Protein AF-A0A8H8SY00-F1 (afdb_monomer_lite)

pLDDT: mean 83.8, std 11.93, range [33.91, 96.19]

Radius of gyration: 18.06 Å; chains: 1; bounding box: 45×40×46 Å

Organism: NCBI:txid456999

Sequence (241 aa):
MPIPCEVVGSIPRPLKLQRAFAAYEARQITFEQLEPEINHACEDTIRRMEDAGQLVITDGEQRISSFATYPIFDTLHGTGLAENLVLDGHGQMFAIFADGHERRLPRLVSGPFRFKTFAADYMAQGLHFAQNLVKQCETDIRKCFQAGAVRVSIDFTEGRLALRNDSRNPWTGERLLDFFLELNNRVINRFTAVERAHIGVHTCPGGDWDSTHSLDVPYELLLKEMFRLGSYLIIGIPELL

Secondary structure (DSSP, 8-state):
-PPP----S-----HHHHHHHHHHHTTSS-HHHHHHHHHHHHHHHHHHHHHTT-SS---TTTT-S-TTTTTT-SSTT-TT--TTEE-SS-SPEEEE-TTS-EEEPPEE-SSSP--S--HHHHHTSSS----SHHHHHHHHHHHHHHTT-S-EEEE-THHHHTTS--TTSGGGGTTTHHHHHHHHHHHHTTS-HHHHTTEEEEE-S-EETTEESSTTS-HHHHHHHHTTSSSEEEE--STT-

Foldseek 3Di:
DDDADADPEADPADPQLVVLLVCVVVVVDDVVSNVVSLVVQLVVQQVVCVVVVHPAGYSNCSQAQDPVPQQAAGHQVGHRGDPQWAPPVPAAWQFQWPVGDTGGDTDGNDDDDGGPDAPLCVLCCVDDDFDDVLRRLLVSLVSCVVSPHQADEDEDQVLLQLCVCDPVRNNSVVSCNVVVLVSQQSNLVVDDLVSQARYEYEYEQPDDPNTGGRPVRDCVVRPVVCVSHSHHYHYDDPPPD

InterPro domains:
  IPR038071 UROD/MetE-like superfamily [G3DSA:3.20.20.210] (1-234)
  IPR038071 UROD/MetE-like superfamily [SSF51726] (2-207)

Structure (mmCIF, N/CA/C/O backbone):
data_AF-A0A8H8SY00-F1
#
_entry.id   AF-A0A8H8SY00-F1
#
loop_
_atom_site.group_PDB
_atom_site.id
_atom_site.type_symbol
_atom_site.label_atom_id
_atom_site.label_alt_id
_atom_site.label_comp_id
_atom_site.label_asym_id
_atom_site.label_entity_id
_atom_site.label_seq_id
_atom_site.pdbx_PDB_ins_code
_atom_site.Cartn_x
_atom_site.Cartn_y
_atom_site.Cartn_z
_atom_site.occupancy
_atom_site.B_iso_or_equiv
_atom_site.auth_seq_id
_atom_site.auth_comp_id
_atom_site.auth_asym_id
_atom_site.auth_atom_id
_atom_site.pdbx_PDB_model_num
ATOM 1 N N . MET A 1 1 ? -19.197 -15.584 20.881 1.00 53.78 1 MET A N 1
ATOM 2 C CA . MET A 1 1 ? -18.994 -14.513 19.881 1.00 53.78 1 MET A CA 1
ATOM 3 C C . MET A 1 1 ? -18.582 -15.173 18.576 1.00 53.78 1 MET A C 1
ATOM 5 O O . MET A 1 1 ? -17.910 -16.197 18.668 1.00 53.78 1 MET A O 1
ATOM 9 N N . PRO A 1 2 ? -18.979 -14.649 17.406 1.00 69.50 2 PRO A N 1
ATOM 10 C CA . PRO A 1 2 ? -18.295 -14.982 16.158 1.00 69.50 2 PRO A CA 1
ATOM 11 C C . PRO A 1 2 ? -16.829 -14.528 16.234 1.00 69.50 2 PRO A C 1
ATOM 13 O O . PRO A 1 2 ? -16.486 -13.665 17.048 1.00 69.50 2 PRO A O 1
ATOM 16 N N . ILE A 1 3 ? -15.970 -15.106 15.396 1.00 71.75 3 ILE A N 1
ATOM 17 C CA . ILE A 1 3 ? -14.621 -14.574 15.174 1.00 71.75 3 ILE A CA 1
ATOM 18 C C . ILE A 1 3 ? -14.777 -13.277 14.359 1.00 71.75 3 ILE A C 1
ATOM 20 O O . ILE A 1 3 ? -15.541 -13.289 13.392 1.00 71.75 3 ILE A O 1
ATOM 24 N N . PRO A 1 4 ? -14.123 -12.161 14.732 1.00 71.19 4 PRO A N 1
ATOM 25 C CA . PRO A 1 4 ? -14.118 -10.956 13.911 1.00 71.19 4 PRO A CA 1
ATOM 26 C C . PRO A 1 4 ? -13.516 -11.227 12.529 1.00 71.19 4 PRO A C 1
ATOM 28 O O . PRO A 1 4 ? -12.416 -11.770 12.436 1.00 71.19 4 PRO A O 1
ATOM 31 N N . CYS A 1 5 ? -14.224 -10.815 11.481 1.00 72.50 5 CYS A N 1
ATOM 32 C CA . CYS A 1 5 ? -13.736 -10.831 10.105 1.00 72.50 5 CYS A CA 1
ATOM 33 C C . CYS A 1 5 ? -13.623 -9.394 9.586 1.00 72.50 5 CYS A C 1
ATOM 35 O O . CYS A 1 5 ? -14.432 -8.534 9.941 1.00 72.50 5 CYS A O 1
ATOM 37 N N . GLU A 1 6 ? -12.633 -9.163 8.731 1.00 78.44 6 GLU A N 1
ATOM 38 C CA . GLU A 1 6 ? -12.413 -7.919 7.997 1.00 78.44 6 GLU A CA 1
ATOM 39 C C . GLU A 1 6 ? -11.909 -8.242 6.586 1.00 78.44 6 GLU A C 1
ATOM 41 O O . GLU A 1 6 ? -11.341 -9.312 6.350 1.00 78.44 6 GLU A O 1
ATOM 46 N N . VAL A 1 7 ? -12.126 -7.322 5.647 1.00 84.56 7 VAL A N 1
ATOM 47 C CA . VAL A 1 7 ? -11.510 -7.384 4.316 1.00 84.56 7 VAL A CA 1
ATOM 48 C C . VAL A 1 7 ? -10.053 -6.916 4.381 1.00 84.56 7 VAL A C 1
ATOM 50 O O . VAL A 1 7 ? -9.692 -6.121 5.244 1.00 84.56 7 VAL A O 1
ATOM 53 N N . VAL A 1 8 ? -9.216 -7.381 3.450 1.00 86.31 8 VAL A N 1
ATOM 54 C CA . VAL A 1 8 ? -7.802 -6.964 3.367 1.00 86.31 8 VAL A CA 1
ATOM 55 C C . VAL A 1 8 ? -7.664 -5.486 2.975 1.00 86.31 8 VAL A C 1
ATOM 57 O O . VAL A 1 8 ? -6.857 -4.769 3.560 1.00 86.31 8 VAL A O 1
ATOM 60 N N . GLY A 1 9 ? -8.455 -5.040 1.996 1.00 86.44 9 GLY A N 1
ATOM 61 C CA . GLY A 1 9 ? -8.340 -3.717 1.382 1.00 86.44 9 GLY A CA 1
ATOM 62 C C . GLY A 1 9 ? -9.249 -3.610 0.160 1.00 86.44 9 GLY A C 1
ATOM 63 O O . GLY A 1 9 ? -10.428 -3.270 0.286 1.00 86.44 9 GLY A O 1
ATOM 64 N N . SER A 1 10 ? -8.688 -3.933 -1.001 1.00 87.69 10 SER A N 1
ATOM 65 C CA . SER A 1 10 ? -9.293 -3.878 -2.335 1.00 87.69 10 SER A CA 1
ATOM 66 C C . SER A 1 10 ? -10.514 -4.776 -2.533 1.00 87.69 10 SER A C 1
ATOM 68 O O . SER A 1 10 ? -10.644 -5.860 -1.964 1.00 87.69 10 SER A O 1
ATOM 70 N N . ILE A 1 11 ? -11.400 -4.319 -3.422 1.00 88.94 11 ILE A N 1
ATOM 71 C CA . ILE A 1 11 ? -12.594 -5.021 -3.911 1.00 88.94 11 ILE A CA 1
ATOM 72 C C . ILE A 1 11 ? -12.638 -4.900 -5.450 1.00 88.94 11 ILE A C 1
ATOM 74 O O . ILE A 1 11 ? -12.200 -3.876 -5.985 1.00 88.94 11 ILE A O 1
ATOM 78 N N . PRO A 1 12 ? -13.157 -5.896 -6.204 1.00 89.69 12 PRO A N 1
ATOM 79 C CA . PRO A 1 12 ? -13.242 -5.825 -7.663 1.00 89.69 12 PRO A CA 1
ATOM 80 C C . PRO A 1 12 ? -13.926 -4.549 -8.178 1.00 89.69 12 PRO A C 1
ATOM 82 O O . PRO A 1 12 ? -15.126 -4.334 -7.999 1.00 89.69 12 PRO A O 1
ATOM 85 N N . ARG A 1 13 ? -13.139 -3.700 -8.848 1.00 92.25 13 ARG A N 1
ATOM 86 C CA . ARG A 1 13 ? -13.556 -2.378 -9.332 1.00 92.25 13 ARG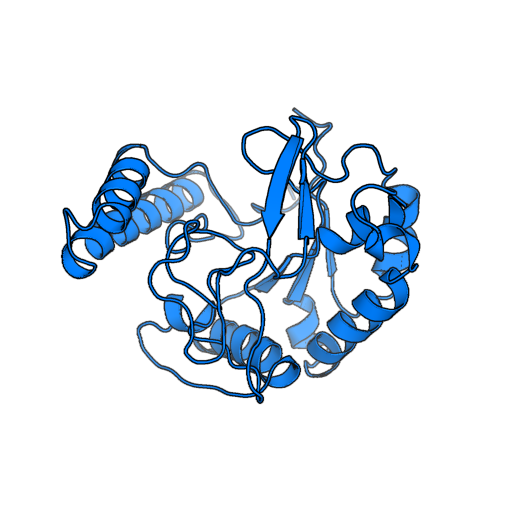 A CA 1
ATOM 87 C C . ARG A 1 13 ? -14.729 -2.474 -10.321 1.00 92.25 13 ARG A C 1
ATOM 89 O O . ARG A 1 13 ? -14.589 -3.183 -11.322 1.00 92.25 13 ARG A O 1
ATOM 96 N N . PRO A 1 14 ? -15.849 -1.746 -10.129 1.00 93.62 14 PRO A N 1
ATOM 97 C CA . PRO A 1 14 ? -16.998 -1.806 -11.032 1.00 93.62 14 PRO A CA 1
ATOM 98 C C . PRO A 1 14 ? -16.639 -1.466 -12.484 1.00 93.62 14 PRO A C 1
ATOM 100 O O . PRO A 1 14 ? -15.904 -0.513 -12.745 1.00 93.62 14 PRO A O 1
ATOM 103 N N . LEU A 1 15 ? -17.224 -2.184 -13.451 1.00 93.69 15 LEU A N 1
ATOM 104 C CA . LEU A 1 15 ? -16.952 -2.015 -14.891 1.00 93.69 15 LEU A CA 1
ATOM 105 C C . LEU A 1 15 ? -17.135 -0.566 -15.393 1.00 93.69 15 LEU A C 1
ATOM 107 O O . LEU A 1 15 ? -16.454 -0.142 -16.325 1.00 93.69 15 LEU A O 1
ATOM 111 N N . LYS A 1 16 ? -18.035 0.206 -14.770 1.00 95.50 16 LYS A N 1
ATOM 112 C CA . LYS A 1 16 ? -18.229 1.637 -15.057 1.00 95.50 16 LYS A CA 1
ATOM 113 C C . LYS A 1 16 ? -16.969 2.451 -14.723 1.00 95.50 16 LYS A C 1
ATOM 115 O O . LYS A 1 16 ? -16.486 3.193 -15.574 1.00 95.50 16 LYS A O 1
ATOM 120 N N . LEU A 1 17 ? -16.387 2.226 -13.544 1.00 94.69 17 LEU A N 1
ATOM 121 C CA . LEU A 1 17 ? -15.161 2.887 -13.100 1.00 94.69 17 LEU A CA 1
ATOM 122 C C . LEU A 1 17 ? -13.919 2.377 -13.851 1.00 94.69 17 LEU A C 1
ATOM 124 O O . LEU A 1 17 ? -13.065 3.180 -14.211 1.00 94.69 17 LEU A O 1
ATOM 128 N N . GLN A 1 18 ? -13.839 1.081 -14.188 1.00 92.38 18 GLN A N 1
ATOM 129 C CA . GLN A 1 18 ? -12.772 0.567 -15.069 1.00 92.38 18 GLN A CA 1
ATOM 130 C C . GLN A 1 18 ? -12.733 1.327 -16.410 1.00 92.38 18 GLN A C 1
ATOM 132 O O . GLN A 1 18 ? -11.672 1.752 -16.864 1.00 92.38 18 GLN A O 1
ATOM 137 N N . ARG A 1 19 ? -13.905 1.552 -17.023 1.00 95.00 19 ARG A N 1
ATOM 138 C CA . ARG A 1 19 ? -14.038 2.326 -18.268 1.00 95.00 19 ARG A CA 1
ATOM 139 C C . ARG A 1 19 ? -13.684 3.802 -18.086 1.00 95.00 19 ARG A C 1
ATOM 141 O O . ARG A 1 19 ? -13.072 4.372 -18.983 1.00 95.00 19 ARG A O 1
ATOM 148 N N . ALA A 1 20 ? -14.034 4.408 -16.951 1.00 93.75 20 ALA A N 1
ATOM 149 C CA . ALA A 1 20 ? -13.676 5.793 -16.652 1.00 93.75 20 ALA A CA 1
ATOM 150 C C . ALA A 1 20 ? -12.151 5.972 -16.508 1.00 93.75 20 ALA A C 1
ATOM 152 O O . ALA A 1 20 ? -11.590 6.870 -17.131 1.00 93.75 20 ALA A O 1
ATOM 153 N N . PHE A 1 21 ? -11.460 5.078 -15.786 1.00 90.38 21 PHE A N 1
ATOM 154 C CA . PHE A 1 21 ? -9.991 5.089 -15.712 1.00 90.38 21 PHE A CA 1
ATOM 155 C C . PHE A 1 21 ? -9.347 4.945 -17.099 1.00 90.38 21 PHE A C 1
ATOM 157 O O . PHE A 1 21 ? -8.492 5.753 -17.452 1.00 90.38 21 PHE A O 1
ATOM 164 N N . ALA A 1 22 ? -9.805 3.994 -17.923 1.00 90.38 22 ALA A N 1
ATOM 165 C CA . ALA A 1 22 ? -9.290 3.817 -19.284 1.00 90.38 22 ALA A CA 1
ATOM 166 C C . ALA A 1 22 ? -9.525 5.053 -20.181 1.00 90.38 22 ALA A C 1
ATOM 168 O O . ALA A 1 22 ? -8.661 5.419 -20.978 1.00 90.38 22 ALA A O 1
ATOM 169 N N . ALA A 1 23 ? -10.667 5.735 -20.036 1.00 91.81 23 ALA A N 1
ATOM 170 C CA . ALA A 1 23 ? -10.953 6.982 -20.748 1.00 91.81 23 ALA A CA 1
ATOM 171 C C . ALA A 1 23 ? -10.060 8.148 -20.277 1.00 91.81 23 ALA A C 1
ATOM 173 O O . ALA A 1 23 ? -9.648 8.969 -21.098 1.00 91.81 23 ALA A O 1
ATOM 174 N N . TYR A 1 24 ? -9.728 8.213 -18.984 1.00 89.25 24 TYR A N 1
ATOM 175 C CA . TYR A 1 24 ? -8.813 9.213 -18.422 1.00 89.25 24 TYR A CA 1
ATOM 176 C C . TYR A 1 24 ? -7.363 8.978 -18.874 1.00 89.25 24 TYR A C 1
ATOM 178 O O . TYR A 1 24 ? -6.709 9.908 -19.347 1.00 89.25 24 TYR A O 1
ATOM 186 N N . GLU A 1 25 ? -6.880 7.730 -18.849 1.00 85.81 25 GLU A N 1
ATOM 187 C CA . GLU A 1 25 ? -5.570 7.350 -19.407 1.00 85.81 25 GLU A CA 1
ATOM 188 C C . GLU A 1 25 ? -5.476 7.673 -20.910 1.00 85.81 25 GLU A C 1
ATOM 190 O O . GLU A 1 25 ? -4.474 8.220 -21.375 1.00 85.81 25 GLU A O 1
ATOM 195 N N . ALA A 1 26 ? -6.555 7.433 -21.663 1.00 90.38 26 ALA A N 1
ATOM 196 C CA . ALA A 1 26 ? -6.680 7.815 -23.071 1.00 90.38 26 ALA A CA 1
ATOM 197 C C . ALA A 1 26 ? -6.892 9.329 -23.307 1.00 90.38 26 ALA A C 1
ATOM 199 O O . ALA A 1 26 ? -7.022 9.747 -24.460 1.00 90.38 26 ALA A O 1
ATOM 200 N N . ARG A 1 27 ? -6.933 10.154 -22.247 1.00 91.25 27 ARG A N 1
ATOM 201 C CA . ARG A 1 27 ? -7.182 11.612 -22.268 1.00 91.25 27 ARG A CA 1
ATOM 202 C C . ARG A 1 27 ? -8.498 12.018 -22.948 1.00 91.25 27 ARG A C 1
ATOM 204 O O . ARG A 1 27 ? -8.609 13.110 -23.500 1.00 91.25 27 ARG A O 1
ATOM 211 N N . GLN A 1 28 ? -9.489 11.129 -22.918 1.00 95.56 28 GLN A N 1
ATOM 212 C CA . GLN A 1 28 ? -10.839 11.349 -23.449 1.00 95.56 28 GLN A CA 1
ATOM 213 C C . GLN A 1 28 ? -11.749 12.061 -22.440 1.00 95.56 28 GLN A C 1
ATOM 215 O O . GLN A 1 28 ? -12.720 12.698 -22.841 1.00 95.56 28 GLN A O 1
ATOM 220 N N . ILE A 1 29 ? -11.423 11.958 -21.147 1.00 95.62 29 ILE A N 1
ATOM 221 C CA . ILE A 1 29 ? -12.058 12.694 -20.049 1.00 95.62 29 ILE A CA 1
ATOM 222 C C . ILE A 1 29 ? -10.992 13.354 -19.164 1.00 95.62 29 ILE A C 1
ATOM 224 O O . ILE A 1 29 ? -9.835 12.928 -19.160 1.00 95.62 29 ILE A O 1
ATOM 228 N N . THR A 1 30 ? -11.376 14.384 -18.412 1.00 92.62 30 THR A N 1
ATOM 229 C CA . THR A 1 30 ? -10.522 15.038 -17.406 1.00 92.62 30 THR A CA 1
ATOM 230 C C . THR A 1 30 ? -10.641 14.360 -16.032 1.00 92.62 30 THR A C 1
ATOM 232 O O . THR A 1 30 ? -11.467 13.463 -15.844 1.00 92.62 30 THR A O 1
ATOM 235 N N . PHE A 1 31 ? -9.827 14.763 -15.048 1.00 87.69 31 PHE A N 1
ATOM 236 C CA . PHE A 1 31 ? -9.894 14.173 -13.703 1.00 87.69 31 PHE A CA 1
ATOM 237 C C . PHE A 1 31 ? -11.222 14.504 -13.002 1.00 87.69 31 PHE A C 1
ATOM 239 O O . PHE A 1 31 ? -11.831 13.639 -12.384 1.00 87.69 31 PHE A O 1
ATOM 246 N N . GLU A 1 32 ? -11.736 15.716 -13.205 1.00 93.06 32 GLU A N 1
ATOM 247 C CA . GLU A 1 32 ? -13.024 16.207 -12.693 1.00 93.06 32 GLU A CA 1
ATOM 248 C C . GLU A 1 32 ? -14.227 15.422 -13.257 1.00 93.06 32 GLU A C 1
ATOM 250 O O . GLU A 1 32 ? -15.331 15.485 -12.719 1.00 93.06 32 GLU A O 1
ATOM 255 N N . GLN A 1 33 ? -14.024 14.669 -14.344 1.00 93.69 33 GLN A N 1
ATOM 256 C CA . GLN A 1 33 ? -15.009 13.755 -14.931 1.00 93.69 33 GLN A CA 1
ATOM 257 C C . GLN A 1 33 ? -14.827 12.298 -14.465 1.00 93.69 33 GLN A C 1
ATOM 259 O O . GLN A 1 33 ? -15.768 11.511 -14.554 1.00 93.69 33 GLN A O 1
ATOM 264 N N . LEU A 1 34 ? -13.642 11.934 -13.960 1.00 92.44 34 LEU A N 1
ATOM 265 C CA . LEU A 1 34 ? -13.335 10.627 -13.367 1.00 92.44 34 LEU A CA 1
ATOM 266 C C . LEU A 1 34 ? -13.708 10.572 -11.875 1.00 92.44 34 LEU A C 1
ATOM 268 O O . LEU A 1 34 ? -14.238 9.569 -11.402 1.00 92.44 34 LEU A O 1
ATOM 272 N N . GLU A 1 35 ? -13.454 11.648 -11.131 1.00 92.38 35 GLU A N 1
ATOM 273 C CA . GLU A 1 35 ? -13.667 11.738 -9.683 1.00 92.38 35 GLU A CA 1
ATOM 274 C C . GLU A 1 35 ? -15.105 11.388 -9.226 1.00 92.38 35 GLU A C 1
ATOM 276 O O . GLU A 1 35 ? -15.239 10.641 -8.252 1.00 92.38 35 GLU A O 1
ATOM 281 N N . PRO A 1 36 ? -16.193 11.793 -9.919 1.00 92.81 36 PRO A N 1
ATOM 282 C CA . PRO A 1 36 ? -17.548 11.364 -9.559 1.00 92.81 36 PRO A CA 1
ATOM 283 C C . PRO A 1 36 ? -17.768 9.847 -9.682 1.00 92.81 36 PRO A C 1
ATOM 285 O O . PRO A 1 36 ? -18.499 9.261 -8.884 1.00 92.81 36 PRO A O 1
ATOM 288 N N . GLU A 1 37 ? -17.118 9.194 -10.650 1.00 95.31 37 GLU A N 1
ATOM 289 C CA . GLU A 1 37 ? -17.189 7.739 -10.844 1.00 95.31 37 GLU A CA 1
ATOM 290 C C . GLU A 1 37 ? -16.380 6.982 -9.783 1.00 95.31 37 GLU A C 1
ATOM 292 O O . GLU A 1 37 ? -16.799 5.914 -9.331 1.00 95.31 37 GLU A O 1
ATOM 297 N N . ILE A 1 38 ? -15.254 7.557 -9.344 1.00 92.31 38 ILE A N 1
ATOM 298 C CA . ILE A 1 38 ? -14.490 7.082 -8.184 1.00 92.31 38 ILE A CA 1
ATOM 299 C C . ILE A 1 38 ? -15.356 7.158 -6.921 1.00 92.31 38 ILE A C 1
ATOM 301 O O . ILE A 1 38 ? -15.531 6.148 -6.237 1.00 92.31 38 ILE A O 1
ATOM 305 N N . ASN A 1 39 ? -15.924 8.332 -6.625 1.00 92.38 39 ASN A N 1
ATOM 306 C CA . ASN A 1 39 ? -16.732 8.561 -5.424 1.00 92.38 39 ASN A CA 1
ATOM 307 C C . ASN A 1 39 ? -17.916 7.588 -5.347 1.00 92.38 39 ASN A C 1
ATOM 309 O O . ASN A 1 39 ? -18.088 6.917 -4.332 1.00 92.38 39 ASN A O 1
ATOM 313 N N . HIS A 1 40 ? -18.652 7.420 -6.448 1.00 92.12 40 HIS A N 1
ATOM 314 C CA . HIS A 1 40 ? -19.791 6.505 -6.513 1.00 92.12 40 HIS A CA 1
ATOM 315 C C . HIS A 1 40 ? -19.412 5.034 -6.250 1.00 92.12 40 HIS A C 1
ATOM 317 O O . HIS A 1 40 ? -20.158 4.311 -5.590 1.00 92.12 40 HIS A O 1
ATOM 323 N N . ALA A 1 41 ? -18.244 4.580 -6.722 1.00 94.25 41 ALA A N 1
ATOM 324 C CA . ALA A 1 41 ? -17.762 3.227 -6.440 1.00 94.25 41 ALA A CA 1
ATOM 325 C C . ALA A 1 41 ? -17.324 3.046 -4.976 1.00 94.25 41 ALA A C 1
ATOM 327 O O . ALA A 1 41 ? -17.541 1.972 -4.412 1.00 94.25 41 ALA A O 1
ATOM 328 N N . CYS A 1 42 ? -16.755 4.082 -4.348 1.00 91.94 42 CYS A N 1
ATOM 329 C CA . CYS A 1 42 ? -16.445 4.074 -2.914 1.00 91.94 42 CYS A CA 1
ATOM 330 C C . CYS A 1 42 ? -17.730 3.954 -2.084 1.00 91.94 42 CYS A C 1
ATOM 332 O O . CYS A 1 42 ? -17.832 3.081 -1.228 1.00 91.94 42 CYS A O 1
ATOM 334 N N . GLU A 1 43 ? -18.726 4.799 -2.371 1.00 90.62 43 GLU A N 1
ATOM 335 C CA . GLU A 1 43 ? -20.024 4.827 -1.683 1.00 90.62 43 GLU A CA 1
ATOM 336 C C . GLU A 1 43 ? -20.762 3.486 -1.788 1.00 90.62 43 GLU A C 1
ATOM 338 O O . GLU A 1 43 ? -21.220 2.950 -0.779 1.00 90.62 43 GLU A O 1
ATOM 343 N N . ASP A 1 44 ? -20.842 2.902 -2.990 1.00 91.88 44 ASP A N 1
ATOM 344 C CA . ASP A 1 44 ? -21.489 1.601 -3.184 1.00 91.88 44 ASP A CA 1
ATOM 345 C C . ASP A 1 44 ? -20.710 0.455 -2.514 1.00 91.88 44 ASP A C 1
ATOM 347 O O . ASP A 1 44 ? -21.319 -0.513 -2.065 1.00 91.88 44 ASP A O 1
ATOM 351 N N . THR A 1 45 ? -19.383 0.569 -2.387 1.00 91.38 45 THR A N 1
ATOM 352 C CA . THR A 1 45 ? -18.558 -0.421 -1.674 1.00 91.38 45 THR A CA 1
ATOM 353 C C . THR A 1 45 ? -18.757 -0.343 -0.162 1.00 91.38 45 THR A C 1
ATOM 355 O O . THR A 1 45 ? -19.064 -1.362 0.458 1.00 91.38 45 THR A O 1
ATOM 358 N N . ILE A 1 46 ? -18.658 0.857 0.419 1.00 88.75 46 ILE A N 1
ATOM 359 C CA . ILE A 1 46 ? -18.873 1.116 1.852 1.00 88.75 46 ILE A CA 1
ATOM 360 C C . ILE A 1 46 ? -20.258 0.613 2.266 1.00 88.75 46 ILE A C 1
ATOM 362 O O . ILE A 1 46 ? -20.366 -0.244 3.143 1.00 88.75 46 ILE A O 1
ATOM 366 N N . ARG A 1 47 ? -21.304 1.035 1.543 1.00 91.19 47 ARG A N 1
ATOM 367 C CA . ARG A 1 47 ? -22.693 0.631 1.797 1.00 91.19 47 ARG A CA 1
ATOM 368 C C . ARG A 1 47 ? -22.887 -0.886 1.756 1.00 91.19 47 ARG A C 1
ATOM 370 O O . ARG A 1 47 ? -23.600 -1.432 2.587 1.00 91.19 47 ARG A O 1
ATOM 377 N N . ARG A 1 48 ? -22.238 -1.595 0.823 1.00 91.00 48 ARG A N 1
ATOM 378 C CA . ARG A 1 48 ? -22.295 -3.070 0.758 1.00 91.00 48 ARG A CA 1
ATOM 379 C C . ARG A 1 48 ? -21.598 -3.744 1.936 1.00 91.00 48 ARG A C 1
ATOM 381 O O . ARG A 1 48 ? -22.037 -4.814 2.342 1.00 91.00 48 ARG A O 1
ATOM 388 N N . MET A 1 49 ? -20.524 -3.161 2.468 1.00 87.81 49 MET A N 1
ATOM 389 C CA . MET A 1 49 ? -19.858 -3.682 3.666 1.00 87.81 49 MET A CA 1
ATOM 390 C C . MET A 1 49 ? -20.694 -3.435 4.929 1.00 87.81 49 MET A C 1
ATOM 392 O O . MET A 1 49 ? -20.766 -4.322 5.778 1.00 87.81 49 MET A O 1
ATOM 396 N N . GLU A 1 50 ? -21.381 -2.292 5.018 1.00 86.81 50 GLU A N 1
ATOM 397 C CA . GLU A 1 50 ? -22.376 -1.999 6.062 1.00 86.81 50 GLU A CA 1
ATOM 398 C C . GLU A 1 50 ? -23.577 -2.961 5.986 1.00 86.81 50 GLU A C 1
ATOM 400 O O . GLU A 1 50 ? -23.884 -3.631 6.972 1.00 86.81 50 GLU A O 1
ATOM 405 N N . ASP A 1 51 ? -24.192 -3.111 4.803 1.00 89.00 51 ASP A N 1
ATOM 406 C CA . ASP A 1 51 ? -25.291 -4.057 4.529 1.00 89.00 51 ASP A CA 1
ATOM 407 C C . ASP A 1 51 ? -24.886 -5.518 4.848 1.00 89.00 51 ASP A C 1
ATOM 409 O O . ASP A 1 51 ? -25.719 -6.329 5.260 1.00 89.00 51 ASP A O 1
ATOM 413 N N . ALA A 1 52 ? -23.601 -5.862 4.686 1.00 88.69 52 ALA A N 1
ATOM 414 C CA . ALA A 1 52 ? -23.025 -7.172 5.009 1.00 88.69 52 ALA A CA 1
ATOM 415 C C . ALA A 1 52 ? -22.520 -7.310 6.463 1.00 88.69 52 ALA A C 1
ATOM 417 O O . ALA A 1 52 ? -21.963 -8.354 6.815 1.00 88.69 52 ALA A O 1
ATOM 418 N N . GLY A 1 53 ? -22.680 -6.285 7.307 1.00 85.81 53 GLY A N 1
ATOM 419 C CA . GLY A 1 53 ? -22.301 -6.316 8.723 1.00 85.81 53 GLY A CA 1
ATOM 420 C C . GLY A 1 53 ? -20.795 -6.433 8.991 1.00 85.81 53 GLY A C 1
ATOM 421 O O . GLY A 1 53 ? -20.406 -7.040 9.991 1.00 85.81 53 GLY A O 1
ATOM 422 N N . GLN A 1 54 ? -19.941 -5.901 8.109 1.00 83.44 54 GLN A N 1
ATOM 423 C CA . GLN A 1 54 ? -18.490 -5.891 8.323 1.00 83.44 54 GLN A CA 1
ATOM 424 C C . GLN A 1 54 ? -18.105 -5.042 9.544 1.00 83.44 54 GLN A C 1
ATOM 426 O O . GLN A 1 54 ? -18.626 -3.949 9.752 1.00 83.44 54 GLN A O 1
ATOM 431 N N . LEU A 1 55 ? -17.160 -5.542 10.347 1.00 82.88 55 LEU A N 1
ATOM 432 C CA . LEU A 1 55 ? -16.692 -4.863 11.566 1.00 82.88 55 LEU A CA 1
ATOM 433 C C . LEU A 1 55 ? -15.648 -3.772 11.283 1.00 82.88 55 LEU A C 1
ATOM 435 O O . LEU A 1 55 ? -15.470 -2.863 12.091 1.00 82.88 55 LEU A O 1
ATOM 439 N N . VAL A 1 56 ? -14.959 -3.880 10.147 1.00 82.94 56 VAL A N 1
ATOM 440 C CA . VAL A 1 56 ? -14.021 -2.893 9.607 1.00 82.94 56 VAL A CA 1
ATOM 441 C C . VAL A 1 56 ? -14.348 -2.747 8.123 1.00 82.94 56 VAL A C 1
ATOM 443 O O . VAL A 1 56 ? -14.508 -3.745 7.423 1.00 82.94 56 VAL A O 1
ATOM 446 N N . ILE A 1 57 ? -14.488 -1.504 7.668 1.00 85.50 57 ILE A N 1
ATOM 447 C CA . ILE A 1 57 ? -14.944 -1.140 6.322 1.00 85.50 57 ILE A CA 1
ATOM 448 C C . ILE A 1 57 ? -13.821 -0.368 5.622 1.00 85.50 57 ILE A C 1
ATOM 450 O O . ILE A 1 57 ? -13.145 0.447 6.253 1.00 85.50 57 ILE A O 1
ATOM 454 N N . THR A 1 58 ? -13.636 -0.606 4.325 1.00 87.00 58 THR A N 1
ATOM 455 C CA . THR A 1 58 ? -12.699 0.127 3.458 1.00 87.00 58 THR A CA 1
ATOM 456 C C . THR A 1 58 ? -13.461 0.804 2.314 1.00 87.00 58 THR A C 1
ATOM 458 O O . THR A 1 58 ? -14.626 0.499 2.061 1.00 87.00 58 THR A O 1
ATOM 461 N N . ASP A 1 59 ? -12.807 1.703 1.572 1.00 85.94 59 ASP A N 1
ATOM 462 C CA . ASP A 1 59 ? -13.343 2.221 0.303 1.00 85.94 59 ASP A CA 1
ATOM 463 C C . ASP A 1 59 ? -13.208 1.207 -0.854 1.00 85.94 59 ASP A C 1
ATOM 465 O O . ASP A 1 59 ? -13.462 1.553 -2.006 1.00 85.94 59 ASP A O 1
ATOM 469 N N . GLY A 1 60 ? -12.757 -0.022 -0.570 1.00 88.94 60 GLY A N 1
ATOM 470 C CA . GLY A 1 60 ? -12.420 -1.047 -1.556 1.00 88.94 60 GLY A CA 1
ATOM 471 C C . GLY A 1 60 ? -11.244 -0.699 -2.462 1.00 88.94 60 GLY A C 1
ATOM 472 O O . GLY A 1 60 ? -11.194 -1.241 -3.567 1.00 88.94 60 GLY A O 1
ATOM 473 N N . GLU A 1 61 ? -10.363 0.223 -2.056 1.00 90.81 61 GLU A N 1
ATOM 474 C CA . GLU A 1 61 ? -9.301 0.827 -2.878 1.00 90.81 61 GLU A CA 1
ATOM 475 C C . GLU A 1 61 ? -9.828 1.514 -4.155 1.00 90.81 61 GLU A C 1
ATOM 477 O O . GLU A 1 61 ? -9.089 1.745 -5.117 1.00 90.81 61 GLU A O 1
ATOM 482 N N . GLN A 1 62 ? -11.118 1.873 -4.202 1.00 90.88 62 GLN A N 1
ATOM 483 C CA . GLN A 1 62 ? -11.737 2.390 -5.425 1.00 90.88 62 GLN A CA 1
ATOM 484 C C . GLN A 1 62 ? -11.157 3.745 -5.865 1.00 90.88 62 GLN A C 1
ATOM 486 O O . GLN A 1 62 ? -11.197 4.043 -7.064 1.00 90.88 62 GLN A O 1
ATOM 491 N N . ARG A 1 63 ? -10.521 4.502 -4.959 1.00 88.00 63 ARG A N 1
ATOM 492 C CA . ARG A 1 63 ? -9.783 5.744 -5.268 1.00 88.00 63 ARG A CA 1
ATOM 493 C C . ARG A 1 63 ? -8.447 5.541 -5.971 1.00 88.00 63 ARG A C 1
ATOM 495 O O . ARG A 1 63 ? -8.032 6.424 -6.718 1.00 88.00 63 ARG A O 1
ATOM 502 N N . ILE A 1 64 ? -7.782 4.405 -5.763 1.00 82.56 64 ILE A N 1
ATOM 503 C CA . ILE A 1 64 ? -6.395 4.204 -6.197 1.00 82.56 64 ILE A CA 1
ATOM 504 C C . ILE A 1 64 ? -6.283 3.245 -7.380 1.00 82.56 64 ILE A C 1
ATOM 506 O O . ILE A 1 64 ? -6.917 2.192 -7.439 1.00 82.56 64 ILE A O 1
ATOM 510 N N . SER A 1 65 ? -5.440 3.600 -8.347 1.00 76.25 65 SER A N 1
ATOM 511 C CA . SER A 1 65 ? -5.146 2.736 -9.494 1.00 76.25 65 SER A CA 1
ATOM 512 C C . SER A 1 65 ? -4.242 1.547 -9.139 1.00 76.25 65 SER A C 1
ATOM 514 O O . SER A 1 65 ? -4.201 0.583 -9.898 1.00 76.25 65 SER A O 1
ATOM 516 N N . SER A 1 66 ? -3.538 1.609 -8.001 1.00 81.56 66 SER A N 1
ATOM 517 C CA . SER A 1 66 ? -2.651 0.563 -7.473 1.00 81.56 66 SER A CA 1
ATOM 518 C C . SER A 1 66 ? -2.244 0.868 -6.025 1.00 81.56 66 SER A C 1
ATOM 520 O O . SER A 1 66 ? -1.771 1.976 -5.753 1.00 81.56 66 SER A O 1
ATOM 522 N N . PHE A 1 67 ? -2.345 -0.115 -5.122 1.00 78.50 67 PHE A N 1
ATOM 523 C CA . PHE A 1 67 ? -1.842 -0.029 -3.740 1.00 78.50 67 PHE A CA 1
ATOM 524 C C . PHE A 1 67 ? -0.342 0.314 -3.674 1.00 78.50 67 PHE A C 1
ATOM 526 O O . PHE A 1 67 ? 0.084 1.116 -2.845 1.00 78.50 67 PHE A O 1
ATOM 533 N N . ALA A 1 68 ? 0.459 -0.225 -4.598 1.00 78.56 68 ALA A N 1
ATOM 534 C CA . ALA A 1 68 ? 1.912 -0.064 -4.601 1.00 78.56 68 ALA A CA 1
ATOM 535 C C . ALA A 1 68 ? 2.389 1.291 -5.161 1.00 78.56 68 ALA A C 1
ATOM 537 O O . ALA A 1 68 ? 3.513 1.711 -4.881 1.00 78.56 68 ALA A O 1
ATOM 538 N N . THR A 1 69 ? 1.581 1.971 -5.988 1.00 80.75 69 THR A N 1
ATOM 539 C CA . THR A 1 69 ? 2.054 3.129 -6.776 1.00 80.75 69 THR A CA 1
ATOM 540 C C . THR A 1 69 ? 1.185 4.386 -6.718 1.00 80.75 69 THR A C 1
ATOM 542 O O . THR A 1 69 ? 1.624 5.423 -7.223 1.00 80.75 69 THR A O 1
ATOM 545 N N . TYR A 1 70 ? 0.044 4.374 -6.015 1.00 79.94 70 TYR A N 1
ATOM 546 C CA . TYR A 1 70 ? -0.691 5.608 -5.694 1.00 79.94 70 TYR A CA 1
ATOM 547 C C . TYR A 1 70 ? 0.174 6.733 -5.079 1.00 79.94 70 TYR A C 1
ATOM 549 O O . TYR A 1 70 ? -0.122 7.896 -5.363 1.00 79.94 70 TYR A O 1
ATOM 557 N N . PRO A 1 71 ? 1.248 6.482 -4.281 1.00 79.12 71 PRO A N 1
ATOM 558 C CA . PRO A 1 71 ? 1.990 7.583 -3.671 1.00 79.12 71 PRO A CA 1
ATOM 559 C C . PRO A 1 71 ? 2.824 8.386 -4.673 1.00 79.12 71 PRO A C 1
ATOM 561 O O . PRO A 1 71 ? 3.411 9.406 -4.308 1.00 79.12 71 PRO A O 1
ATOM 564 N N . ILE A 1 72 ? 2.956 7.905 -5.915 1.00 80.56 72 ILE A N 1
ATOM 565 C CA . ILE A 1 72 ? 3.958 8.370 -6.880 1.00 80.56 72 ILE A CA 1
ATOM 566 C C . ILE A 1 72 ? 3.408 8.670 -8.282 1.00 80.56 72 ILE A C 1
ATOM 568 O O . ILE A 1 72 ? 4.055 9.432 -9.004 1.00 80.56 72 ILE A O 1
ATOM 572 N N . PHE A 1 73 ? 2.241 8.142 -8.665 1.00 80.50 73 PHE A N 1
ATOM 573 C CA . PHE A 1 73 ? 1.516 8.509 -9.891 1.00 80.50 73 PHE A CA 1
ATOM 574 C C . PHE A 1 73 ? 0.014 8.168 -9.798 1.00 80.50 73 PHE A C 1
ATOM 576 O O . PHE A 1 73 ? -0.392 7.388 -8.942 1.00 80.50 73 PHE A O 1
ATOM 583 N N . ASP A 1 74 ? -0.815 8.727 -10.689 1.00 71.94 74 ASP A N 1
ATOM 584 C CA . ASP A 1 74 ? -2.286 8.653 -10.567 1.00 71.94 74 ASP A CA 1
ATOM 585 C C . ASP A 1 74 ? -2.893 7.374 -11.164 1.00 71.94 74 ASP A C 1
ATOM 587 O O . ASP A 1 74 ? -3.945 6.904 -10.731 1.00 71.94 74 ASP A O 1
ATOM 591 N N . THR A 1 75 ? -2.253 6.805 -12.187 1.00 72.62 75 THR A N 1
ATOM 592 C CA . THR A 1 75 ? -2.800 5.718 -13.027 1.00 72.62 75 THR A CA 1
ATOM 593 C C . THR A 1 75 ? -1.764 4.625 -13.244 1.00 72.62 75 THR A C 1
ATOM 595 O O . THR A 1 75 ? -0.587 4.951 -13.373 1.00 72.62 75 THR A O 1
ATOM 598 N N . LEU A 1 76 ? -2.171 3.351 -13.328 1.00 63.25 76 LEU A N 1
ATOM 599 C CA . LEU A 1 76 ? -1.252 2.203 -13.424 1.00 63.25 76 LEU A CA 1
ATOM 600 C C . LEU A 1 76 ? -0.242 2.350 -14.579 1.00 63.25 76 LEU A C 1
ATOM 602 O O . LEU A 1 76 ? 0.916 1.959 -14.443 1.00 63.25 76 LEU A O 1
ATOM 606 N N . HIS A 1 77 ? -0.661 2.983 -15.679 1.00 68.31 77 HIS A N 1
ATOM 607 C CA . HIS A 1 77 ? 0.163 3.240 -16.862 1.00 68.31 77 HIS A CA 1
ATOM 608 C C . HIS A 1 77 ? 0.994 4.544 -16.807 1.00 68.31 77 HIS A C 1
ATOM 610 O O . HIS A 1 77 ? 1.617 4.921 -17.799 1.00 68.31 77 HIS A O 1
ATOM 616 N N . GLY A 1 78 ? 1.056 5.227 -15.657 1.00 63.97 78 GLY A N 1
ATOM 617 C CA . GLY A 1 78 ? 2.055 6.264 -15.366 1.00 63.97 78 GLY A CA 1
ATOM 618 C C . GLY A 1 78 ? 1.648 7.724 -15.580 1.00 63.97 78 GLY A C 1
ATOM 619 O O . GLY A 1 78 ? 2.501 8.608 -15.473 1.00 63.97 78 GLY A O 1
ATOM 620 N N . THR A 1 79 ? 0.376 8.024 -15.863 1.00 75.94 79 THR A N 1
ATOM 621 C CA . THR A 1 79 ? -0.089 9.423 -15.936 1.00 75.94 79 THR A CA 1
ATOM 622 C C . THR A 1 79 ? 0.031 10.088 -14.563 1.00 75.94 79 THR A C 1
ATOM 624 O O . THR A 1 79 ? -0.314 9.488 -13.543 1.00 75.94 79 THR A O 1
ATOM 627 N N . GLY A 1 80 ? 0.513 11.335 -14.542 1.00 72.94 80 GLY A N 1
ATOM 628 C CA . GLY A 1 80 ? 0.606 12.142 -13.323 1.00 72.94 80 GLY A CA 1
ATOM 629 C C . GLY A 1 80 ? 1.780 11.798 -12.403 1.00 72.94 80 GLY A C 1
ATOM 630 O O . GLY A 1 80 ? 1.649 11.930 -11.189 1.00 72.94 80 GLY A O 1
ATOM 631 N N . LEU A 1 81 ? 2.904 11.349 -12.962 1.00 81.25 81 LEU A N 1
ATOM 632 C CA . LEU A 1 81 ? 4.124 10.985 -12.236 1.00 81.2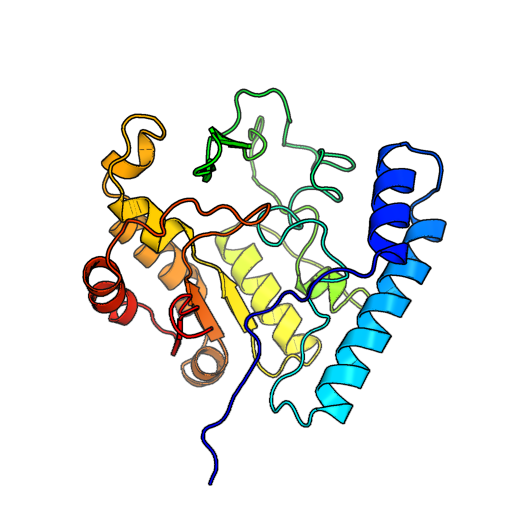5 81 LEU A CA 1
ATOM 633 C C . LEU A 1 81 ? 4.723 12.136 -11.396 1.00 81.25 81 LEU A C 1
ATOM 635 O O . LEU A 1 81 ? 4.715 13.293 -11.813 1.00 81.25 81 LEU A O 1
ATOM 639 N N . ALA A 1 82 ? 5.258 11.810 -10.214 1.00 81.50 82 ALA A N 1
ATOM 640 C CA . ALA A 1 82 ? 5.932 12.760 -9.324 1.00 81.50 82 ALA A CA 1
ATOM 641 C C . ALA A 1 82 ? 7.215 13.359 -9.944 1.00 81.50 82 ALA A C 1
ATOM 643 O O . ALA A 1 82 ? 7.982 12.652 -10.592 1.00 81.50 82 ALA A O 1
ATOM 644 N N . GLU A 1 83 ? 7.495 14.639 -9.663 1.00 80.12 83 GLU A N 1
ATOM 645 C CA . GLU A 1 83 ? 8.509 15.475 -10.347 1.00 80.12 83 GLU A CA 1
ATOM 646 C C . GLU A 1 83 ? 9.923 14.868 -10.475 1.00 80.12 83 GLU A C 1
ATOM 648 O O . GLU A 1 83 ? 10.612 15.114 -11.462 1.00 80.12 83 GLU A O 1
ATOM 653 N N . ASN A 1 84 ? 10.364 14.085 -9.484 1.00 84.88 84 ASN A N 1
ATOM 654 C CA . ASN A 1 84 ? 11.714 13.502 -9.420 1.00 84.88 84 ASN A CA 1
ATOM 655 C C . ASN A 1 84 ? 11.786 12.043 -9.928 1.00 84.88 84 ASN A C 1
ATOM 657 O O . ASN A 1 84 ? 12.813 11.379 -9.753 1.00 84.88 84 ASN A O 1
ATOM 661 N N . LEU A 1 85 ? 10.707 11.515 -10.513 1.00 86.38 85 LEU A N 1
ATOM 662 C CA . LEU A 1 85 ? 10.606 10.138 -11.003 1.00 86.38 85 LEU A CA 1
ATOM 663 C C . LEU A 1 85 ? 10.479 10.092 -12.531 1.00 86.38 85 LEU A C 1
ATOM 665 O O . LEU A 1 85 ? 9.894 10.981 -13.143 1.00 86.38 85 LEU A O 1
ATOM 669 N N . VAL A 1 86 ? 10.972 9.015 -13.148 1.00 86.06 86 VAL A N 1
ATOM 670 C CA . VAL A 1 86 ? 10.760 8.722 -14.577 1.00 86.06 86 VAL A CA 1
ATOM 671 C C . VAL A 1 86 ? 10.268 7.292 -14.798 1.00 86.06 86 VAL A C 1
ATOM 673 O O . VAL A 1 86 ? 10.662 6.364 -14.091 1.00 86.06 86 VAL A O 1
ATOM 676 N N . LEU A 1 87 ? 9.425 7.112 -15.814 1.00 82.75 87 LEU A N 1
ATOM 677 C CA . LEU A 1 87 ? 9.014 5.810 -16.340 1.00 82.75 87 LEU A CA 1
ATOM 678 C C . LEU A 1 87 ? 9.728 5.567 -17.674 1.00 82.75 87 LEU A C 1
ATOM 680 O O . LEU A 1 87 ? 9.176 5.763 -18.750 1.00 82.75 87 LEU A O 1
ATOM 684 N N . ASP A 1 88 ? 11.000 5.185 -17.573 1.00 84.50 88 ASP A N 1
ATOM 685 C CA . ASP A 1 88 ? 11.927 4.971 -18.692 1.00 84.50 88 ASP A CA 1
ATOM 686 C C . ASP A 1 88 ? 12.261 3.484 -18.935 1.00 84.50 88 ASP A C 1
ATOM 688 O O . ASP A 1 88 ? 13.164 3.164 -19.701 1.00 84.50 88 ASP A O 1
ATOM 692 N N . GLY A 1 89 ? 11.575 2.566 -18.246 1.00 81.44 89 GLY A N 1
ATOM 693 C CA . GLY A 1 89 ? 11.844 1.120 -18.277 1.00 81.44 89 GLY A CA 1
ATOM 694 C C . GLY A 1 89 ? 13.073 0.666 -17.470 1.00 81.44 89 GLY A C 1
ATOM 695 O O . GLY A 1 89 ? 13.179 -0.520 -17.145 1.00 81.44 89 GLY A O 1
ATOM 696 N N . HIS A 1 90 ? 13.956 1.591 -17.076 1.00 83.06 90 HIS A N 1
ATOM 697 C CA . HIS A 1 90 ? 15.166 1.330 -16.285 1.00 83.06 90 HIS A CA 1
ATOM 698 C C . HIS A 1 90 ? 14.923 1.348 -14.765 1.00 83.06 90 HIS A C 1
ATOM 700 O O . HIS A 1 90 ? 15.860 1.183 -13.984 1.00 83.06 90 HIS A O 1
ATOM 706 N N . GLY A 1 91 ? 13.680 1.572 -14.337 1.00 80.81 91 GLY A N 1
ATOM 707 C CA . GLY A 1 91 ? 13.258 1.460 -12.944 1.00 80.81 91 GLY A CA 1
ATOM 708 C C . GLY A 1 91 ? 13.251 0.021 -12.412 1.00 80.81 91 GLY A C 1
ATOM 709 O O . GLY A 1 91 ? 13.355 -0.949 -13.166 1.00 80.81 91 GLY A O 1
ATOM 710 N N . GLN A 1 92 ? 13.157 -0.114 -11.087 1.00 81.00 92 GLN A N 1
ATOM 711 C CA . GLN A 1 92 ? 13.318 -1.395 -10.398 1.00 81.00 92 GLN A CA 1
ATOM 712 C C . GLN A 1 92 ? 12.198 -2.379 -10.761 1.00 81.00 92 GLN A C 1
ATOM 714 O O . GLN A 1 92 ? 11.016 -2.067 -10.615 1.00 81.00 92 GLN A O 1
ATOM 719 N N . MET A 1 93 ? 12.576 -3.596 -11.158 1.00 81.56 93 MET A N 1
ATOM 720 C CA . MET A 1 93 ? 11.652 -4.727 -11.220 1.00 81.56 93 MET A CA 1
ATOM 721 C C . MET A 1 93 ? 11.183 -5.071 -9.807 1.00 81.56 93 MET A C 1
ATOM 723 O O . MET A 1 93 ? 12.017 -5.452 -8.983 1.00 81.56 93 MET A O 1
ATOM 727 N N . PHE A 1 94 ? 9.888 -4.946 -9.514 1.00 80.06 94 PHE A N 1
ATOM 728 C CA . PHE A 1 94 ? 9.364 -5.383 -8.216 1.00 80.06 94 PHE A CA 1
ATOM 729 C C . PHE A 1 94 ? 8.642 -6.723 -8.329 1.00 80.06 94 PHE A C 1
ATOM 731 O O . PHE A 1 94 ? 8.929 -7.610 -7.529 1.00 80.06 94 PHE A O 1
ATOM 738 N N . ALA A 1 95 ? 7.836 -6.936 -9.373 1.00 80.19 95 ALA A N 1
ATOM 739 C CA . ALA A 1 95 ? 7.094 -8.180 -9.555 1.00 80.19 95 ALA A CA 1
ATOM 740 C C . ALA A 1 95 ? 7.154 -8.724 -10.993 1.00 80.19 95 ALA A C 1
ATOM 742 O O . ALA A 1 95 ? 6.924 -7.999 -11.962 1.00 80.19 95 ALA A O 1
ATOM 743 N N . ILE A 1 96 ? 7.417 -10.031 -11.098 1.00 84.38 96 ILE A N 1
ATOM 744 C CA . ILE A 1 96 ? 7.264 -10.840 -12.313 1.00 84.38 96 ILE A CA 1
ATOM 745 C C . ILE A 1 96 ? 6.234 -11.925 -11.992 1.00 84.38 96 ILE A C 1
ATOM 747 O O . ILE A 1 96 ? 6.405 -12.684 -11.031 1.00 84.38 96 ILE A O 1
ATOM 751 N N . PHE A 1 97 ? 5.167 -11.978 -12.779 1.00 85.62 97 PHE A N 1
ATOM 752 C CA . PHE A 1 97 ? 3.997 -12.814 -12.522 1.00 85.62 97 PHE A CA 1
ATOM 753 C C . PHE A 1 97 ? 4.089 -14.170 -13.245 1.00 85.62 97 PHE A C 1
ATOM 755 O O . PHE A 1 97 ? 4.998 -14.410 -14.044 1.00 85.62 97 PHE A O 1
ATOM 762 N N . ALA A 1 98 ? 3.203 -15.113 -12.910 1.00 79.00 98 ALA A N 1
ATOM 763 C CA . ALA A 1 98 ? 3.301 -16.508 -13.359 1.00 79.00 98 ALA A CA 1
ATOM 764 C C . ALA A 1 98 ? 3.048 -16.685 -14.871 1.00 79.00 98 ALA A C 1
ATOM 766 O O . ALA A 1 98 ? 3.664 -17.533 -15.512 1.00 79.00 98 ALA A O 1
ATOM 767 N N . ASP A 1 99 ? 2.194 -15.832 -15.432 1.00 82.00 99 ASP A N 1
ATOM 768 C CA . ASP A 1 99 ? 1.912 -15.629 -16.859 1.00 82.00 99 ASP A CA 1
ATOM 769 C C . ASP A 1 99 ? 3.014 -14.842 -17.600 1.00 82.00 99 ASP A C 1
ATOM 771 O O . ASP A 1 99 ? 2.969 -14.705 -18.821 1.00 82.00 99 ASP A O 1
ATOM 775 N N . GLY A 1 100 ? 4.028 -14.350 -16.880 1.00 82.62 100 GLY A N 1
ATOM 776 C CA . GLY A 1 100 ? 5.195 -13.675 -17.446 1.00 82.62 100 GLY A CA 1
ATOM 777 C C . GLY A 1 100 ? 5.045 -12.168 -17.652 1.00 82.62 100 GLY A C 1
ATOM 778 O O . GLY A 1 100 ? 5.978 -11.554 -18.170 1.00 82.62 100 GLY A O 1
ATOM 779 N N . HIS A 1 101 ? 3.930 -11.550 -17.244 1.00 87.81 101 HIS A N 1
ATOM 780 C CA . HIS A 1 101 ? 3.846 -10.092 -17.226 1.00 87.81 101 HIS A CA 1
ATOM 781 C C . HIS A 1 101 ? 4.704 -9.490 -16.097 1.00 87.81 101 HIS A C 1
ATOM 783 O O . HIS A 1 101 ? 5.024 -10.139 -15.097 1.00 87.81 101 HIS A O 1
ATOM 789 N N . GLU A 1 102 ? 5.099 -8.230 -16.273 1.00 86.25 102 GLU A N 1
ATOM 790 C CA . GLU A 1 102 ? 6.010 -7.516 -15.377 1.00 86.25 102 GLU A CA 1
ATOM 791 C C . GLU A 1 102 ? 5.356 -6.265 -14.771 1.00 86.25 102 GLU A C 1
ATOM 793 O O . GLU A 1 102 ? 4.516 -5.612 -15.403 1.00 86.25 102 GLU A O 1
ATOM 798 N N . ARG A 1 103 ? 5.817 -5.868 -13.578 1.00 84.00 103 ARG A N 1
ATOM 799 C CA . ARG A 1 103 ? 5.562 -4.547 -12.984 1.00 84.00 103 ARG A CA 1
ATOM 800 C C . ARG A 1 103 ? 6.874 -3.929 -12.486 1.00 84.00 103 ARG A C 1
ATOM 802 O O . ARG A 1 103 ? 7.629 -4.530 -11.716 1.00 84.00 103 ARG A O 1
ATOM 809 N N . ARG A 1 104 ? 7.148 -2.702 -12.941 1.00 86.00 104 ARG A N 1
ATOM 810 C CA . ARG A 1 104 ? 8.374 -1.936 -12.657 1.00 86.00 104 ARG A CA 1
ATOM 811 C C . ARG A 1 104 ? 8.021 -0.645 -11.922 1.00 86.00 104 ARG A C 1
ATOM 813 O O . ARG A 1 104 ? 7.113 0.067 -12.343 1.00 86.00 104 ARG A O 1
ATOM 820 N N . LEU A 1 105 ? 8.743 -0.331 -10.848 1.00 85.69 105 LEU A N 1
ATOM 821 C CA . LEU A 1 105 ? 8.616 0.954 -10.157 1.00 85.69 105 LEU A CA 1
ATOM 822 C C . LEU A 1 105 ? 9.306 2.062 -10.974 1.00 85.69 105 LEU A C 1
ATOM 824 O O . LEU A 1 105 ? 10.337 1.788 -11.592 1.00 85.69 105 LEU A O 1
ATOM 828 N N . PRO A 1 106 ? 8.816 3.315 -10.954 1.00 85.75 106 PRO A N 1
ATOM 829 C CA . PRO A 1 106 ? 9.512 4.451 -11.552 1.00 85.75 106 PRO A CA 1
ATOM 830 C C . PRO A 1 106 ? 10.918 4.642 -10.978 1.00 85.75 106 PRO A C 1
ATOM 832 O O . PRO A 1 106 ? 11.168 4.419 -9.791 1.00 85.75 106 PRO A O 1
ATOM 835 N N . ARG A 1 107 ? 11.842 5.119 -11.811 1.00 88.88 107 ARG A N 1
ATOM 836 C CA . ARG A 1 107 ? 13.226 5.377 -11.412 1.00 88.88 107 ARG A CA 1
ATOM 837 C C . ARG A 1 107 ? 13.361 6.778 -10.817 1.00 88.88 107 ARG A C 1
ATOM 839 O O . ARG A 1 107 ? 12.991 7.760 -11.455 1.00 88.88 107 ARG A O 1
ATOM 846 N N . LEU A 1 108 ? 13.936 6.878 -9.619 1.00 86.06 108 LEU A N 1
ATOM 847 C CA . LEU A 1 108 ? 14.314 8.159 -9.015 1.00 86.06 108 LEU A CA 1
ATOM 848 C C . LEU A 1 108 ? 15.518 8.750 -9.762 1.00 86.06 108 LEU A C 1
ATOM 850 O O . LEU A 1 108 ? 16.566 8.107 -9.845 1.00 86.06 108 LEU A O 1
ATOM 854 N N . VAL A 1 109 ? 15.375 9.963 -10.306 1.00 89.12 109 VAL A N 1
ATOM 855 C CA . VAL A 1 109 ? 16.454 10.658 -11.041 1.00 89.12 109 VAL A CA 1
ATOM 856 C C . VAL A 1 109 ? 17.167 11.727 -10.215 1.00 89.12 109 VAL A C 1
ATOM 858 O O . VAL A 1 109 ? 18.302 12.080 -10.527 1.00 89.12 109 VAL A O 1
ATOM 861 N N . SER A 1 110 ? 16.539 12.220 -9.148 1.00 85.62 110 SER A N 1
ATOM 862 C CA . SER A 1 110 ? 17.074 13.273 -8.281 1.00 85.62 110 SER A CA 1
ATOM 863 C C . SER A 1 110 ? 16.580 13.117 -6.839 1.00 85.62 110 SER A C 1
ATOM 865 O O . SER A 1 110 ? 15.473 12.650 -6.578 1.00 85.62 110 SER A O 1
ATOM 867 N N . GLY A 1 111 ? 17.415 13.505 -5.872 1.00 79.50 111 GLY A N 1
ATOM 868 C CA . GLY A 1 111 ? 17.034 13.551 -4.458 1.00 79.50 111 GLY A CA 1
ATOM 869 C C . GLY A 1 111 ? 16.446 14.913 -4.050 1.00 79.50 111 GLY A C 1
ATOM 870 O O . GLY A 1 111 ? 16.776 15.924 -4.670 1.00 79.50 111 GLY A O 1
ATOM 871 N N . PRO A 1 112 ? 15.636 14.983 -2.976 1.00 82.50 112 PRO A N 1
ATOM 872 C CA . PRO A 1 112 ? 15.140 13.866 -2.174 1.00 82.50 112 PRO A CA 1
ATOM 873 C C . PRO A 1 112 ? 13.939 13.164 -2.829 1.00 82.50 112 PRO A C 1
ATOM 875 O O . PRO A 1 112 ? 13.188 13.769 -3.595 1.00 82.50 112 PRO A O 1
ATOM 878 N N . PHE A 1 113 ? 13.718 11.902 -2.456 1.00 77.38 113 PHE A N 1
ATOM 879 C CA . PHE A 1 113 ? 12.465 11.205 -2.745 1.00 77.38 113 PHE A CA 1
ATOM 880 C C . PHE A 1 113 ? 11.294 11.870 -2.001 1.00 77.38 113 PHE A C 1
ATOM 882 O O . PHE A 1 113 ? 11.412 12.218 -0.821 1.00 77.38 113 PHE A O 1
ATOM 889 N N . ARG A 1 114 ? 10.160 12.018 -2.689 1.00 78.50 114 ARG A N 1
ATOM 890 C CA . ARG A 1 114 ? 8.907 12.576 -2.170 1.00 78.50 114 ARG A CA 1
ATOM 891 C C . ARG A 1 114 ? 7.746 11.727 -2.671 1.00 78.50 114 ARG A C 1
ATOM 893 O O . ARG A 1 114 ? 7.772 11.290 -3.818 1.00 78.50 114 ARG A O 1
ATOM 900 N N . PHE A 1 115 ? 6.736 11.534 -1.831 1.00 79.12 115 PHE A N 1
ATOM 901 C CA . PHE A 1 115 ? 5.424 11.131 -2.331 1.00 79.12 115 PHE A CA 1
ATOM 902 C C . PHE A 1 115 ? 4.755 12.341 -3.000 1.00 79.12 115 PHE A C 1
ATOM 904 O O . PHE A 1 115 ? 4.916 13.472 -2.536 1.00 79.12 115 PHE A O 1
ATOM 911 N N . LYS A 1 116 ? 4.014 12.093 -4.081 1.00 81.06 116 LYS A N 1
ATOM 912 C CA . LYS A 1 116 ? 3.037 13.026 -4.656 1.00 81.06 116 LYS A CA 1
ATOM 913 C C . LYS A 1 116 ? 1.739 13.003 -3.847 1.00 81.06 116 LYS A C 1
ATOM 915 O O . LYS A 1 116 ? 1.177 14.057 -3.569 1.00 81.06 116 LYS A O 1
ATOM 920 N N . THR A 1 117 ? 1.312 11.804 -3.461 1.00 77.31 117 THR A N 1
ATOM 921 C CA . THR A 1 117 ? 0.022 11.531 -2.823 1.00 77.31 117 THR A CA 1
ATOM 922 C C . THR A 1 117 ? 0.243 10.688 -1.572 1.00 77.31 117 THR A C 1
ATOM 924 O O . THR A 1 117 ? 1.184 9.904 -1.502 1.00 77.31 117 THR A O 1
ATOM 927 N N . PHE A 1 118 ? -0.623 10.840 -0.581 1.00 79.44 118 PHE A N 1
ATOM 928 C CA . PHE A 1 118 ? -0.632 10.051 0.651 1.00 79.44 118 PHE A CA 1
ATOM 929 C C . PHE A 1 118 ? -1.968 9.296 0.697 1.00 79.44 118 PHE A C 1
ATOM 931 O O . PHE A 1 118 ? -2.967 9.836 0.214 1.00 79.44 118 PHE A O 1
ATOM 938 N N . ALA A 1 119 ? -2.036 8.090 1.267 1.00 77.50 119 ALA A N 1
ATOM 939 C CA . ALA A 1 119 ? -3.319 7.391 1.452 1.00 77.50 119 ALA A CA 1
ATOM 940 C C . ALA A 1 119 ? -4.283 8.279 2.250 1.00 77.50 119 ALA A C 1
ATOM 942 O O . ALA A 1 119 ? -5.455 8.457 1.918 1.00 77.50 119 ALA A O 1
ATOM 943 N N . ALA A 1 120 ? -3.728 8.961 3.239 1.00 71.38 120 ALA A N 1
ATOM 944 C CA . ALA A 1 120 ? -4.410 9.939 4.039 1.00 71.38 120 ALA A CA 1
ATOM 945 C C . ALA A 1 120 ? -4.634 11.296 3.359 1.00 71.38 120 ALA A C 1
ATOM 947 O O . ALA A 1 120 ? -5.302 12.120 3.957 1.00 71.38 120 ALA A O 1
ATOM 948 N N . ASP A 1 121 ? -4.123 11.562 2.152 1.00 71.81 121 ASP A N 1
ATOM 949 C CA . ASP A 1 121 ? -4.590 12.690 1.323 1.00 71.81 121 ASP A CA 1
ATOM 950 C C . ASP A 1 121 ? -5.742 12.282 0.387 1.00 71.81 121 ASP A C 1
ATOM 952 O O . ASP A 1 121 ? -6.443 13.164 -0.092 1.00 71.81 121 ASP A O 1
ATOM 956 N N . TYR A 1 122 ? -6.017 10.983 0.195 1.00 67.50 122 TYR A N 1
ATOM 957 C CA . TYR A 1 122 ? -7.334 10.528 -0.279 1.00 67.50 122 TYR A CA 1
ATOM 958 C C . TYR A 1 122 ? -8.358 10.527 0.860 1.00 67.50 122 TYR A C 1
ATOM 960 O O . TYR A 1 122 ? -9.490 10.966 0.674 1.00 67.50 122 TYR A O 1
ATOM 968 N N . MET A 1 123 ? -7.962 10.085 2.060 1.00 59.25 123 MET A N 1
ATOM 969 C CA . MET A 1 123 ? -8.827 10.154 3.244 1.00 59.25 123 MET A CA 1
ATOM 970 C C . MET A 1 123 ? -9.100 11.605 3.665 1.00 59.25 123 MET A C 1
ATOM 972 O O . MET A 1 123 ? -10.237 11.981 3.932 1.00 59.25 123 MET A O 1
ATOM 976 N N . ALA A 1 124 ? -8.054 12.430 3.678 1.00 49.69 124 ALA A N 1
ATOM 977 C CA . ALA A 1 124 ? -8.099 13.856 3.957 1.00 49.69 124 ALA A CA 1
ATOM 978 C C . ALA A 1 124 ? -7.909 14.674 2.666 1.00 49.69 124 ALA A C 1
ATOM 980 O O . ALA A 1 124 ? -7.222 15.697 2.625 1.00 49.69 124 ALA A O 1
ATOM 981 N N . GLN A 1 125 ? -8.644 14.282 1.619 1.00 53.34 125 GLN A N 1
ATOM 982 C CA . GLN A 1 125 ? -9.070 15.224 0.579 1.00 53.34 125 GLN A CA 1
ATOM 983 C C . GLN A 1 125 ? -10.143 16.205 1.105 1.00 53.34 125 GLN A C 1
ATOM 985 O O . GLN A 1 125 ? -10.557 17.122 0.402 1.00 53.34 125 GLN A O 1
ATOM 990 N N . GLY A 1 126 ? -10.452 16.131 2.408 1.00 37.56 126 GLY A N 1
ATOM 991 C CA . GLY A 1 126 ? -10.404 17.316 3.270 1.00 37.56 126 GLY A CA 1
ATOM 992 C C . GLY A 1 126 ? -9.262 17.283 4.313 1.00 37.56 126 GLY A C 1
ATOM 993 O O . GLY A 1 126 ? -9.459 16.656 5.348 1.00 37.56 126 GLY A O 1
ATOM 994 N N . LEU A 1 127 ? -8.175 18.063 4.085 1.00 39.66 127 LEU A N 1
ATOM 995 C CA . LEU A 1 127 ? -7.075 18.521 5.003 1.00 39.66 127 LEU A CA 1
ATOM 996 C C . LEU A 1 127 ? -5.667 17.804 4.956 1.00 39.66 127 LEU A C 1
ATOM 998 O O . LEU A 1 127 ? -5.497 16.699 5.450 1.00 39.66 127 LEU A O 1
ATOM 1002 N N . HIS A 1 128 ? -4.598 18.489 4.480 1.00 35.66 128 HIS A N 1
ATOM 1003 C CA . HIS A 1 128 ? -3.221 17.951 4.178 1.00 35.66 128 HIS A CA 1
ATOM 1004 C C . HIS A 1 128 ? -2.120 18.309 5.243 1.00 35.66 128 HIS A C 1
ATOM 1006 O O . HIS A 1 128 ? -2.481 18.835 6.290 1.00 35.66 128 HIS A O 1
ATOM 1012 N N . PHE A 1 129 ? -0.773 18.102 5.186 1.00 38.22 129 PHE A N 1
ATOM 1013 C CA . PHE A 1 129 ? 0.326 17.845 4.192 1.00 38.22 129 PHE A CA 1
ATOM 1014 C C . PHE A 1 129 ? 1.549 17.106 4.866 1.00 38.22 129 PHE A C 1
ATOM 1016 O O . PHE A 1 129 ? 1.506 16.890 6.075 1.00 38.22 129 PHE A O 1
ATOM 1023 N N . ALA A 1 130 ? 2.650 16.728 4.159 1.00 33.91 130 ALA A N 1
ATOM 1024 C CA . ALA A 1 130 ? 3.829 16.002 4.740 1.00 33.91 130 ALA A CA 1
ATOM 1025 C C . ALA A 1 130 ? 5.175 16.007 3.916 1.00 33.91 130 ALA A C 1
ATOM 1027 O O . ALA A 1 130 ? 5.202 16.538 2.812 1.00 33.91 130 ALA A O 1
ATOM 1028 N N . GLN A 1 131 ? 6.292 15.412 4.433 1.00 41.69 131 GLN A N 1
ATOM 1029 C CA . GLN A 1 131 ? 7.606 15.157 3.738 1.00 41.69 131 GLN A CA 1
ATOM 1030 C C . GLN A 1 131 ? 8.535 14.060 4.382 1.00 41.69 131 GLN A C 1
ATOM 1032 O O . GLN A 1 131 ? 8.485 13.862 5.597 1.00 41.69 131 GLN A O 1
ATOM 1037 N N . ASN A 1 132 ? 9.464 13.469 3.578 1.00 72.50 132 ASN A N 1
ATOM 1038 C CA . ASN A 1 132 ? 10.567 12.475 3.848 1.00 72.50 132 ASN A CA 1
ATOM 1039 C C . ASN A 1 132 ? 10.201 10.987 4.143 1.00 72.50 132 ASN A C 1
ATOM 1041 O O . ASN A 1 132 ? 9.773 10.700 5.246 1.00 72.50 132 ASN A O 1
ATOM 1045 N N . LEU A 1 133 ? 10.484 10.024 3.242 1.00 74.69 133 LEU A N 1
ATOM 1046 C CA . LEU A 1 133 ? 10.069 8.590 3.260 1.00 74.69 133 LEU A CA 1
ATOM 1047 C C . LEU A 1 133 ? 9.613 7.960 4.599 1.00 74.69 133 LEU A C 1
ATOM 1049 O O . LEU A 1 133 ? 8.418 7.773 4.769 1.00 74.69 133 LEU A O 1
ATOM 1053 N N . VAL A 1 134 ? 10.489 7.621 5.558 1.00 82.00 134 VAL A N 1
ATOM 1054 C CA . VAL A 1 134 ? 10.044 6.965 6.823 1.00 82.00 134 VAL A CA 1
ATOM 1055 C C . VAL A 1 134 ? 9.101 7.872 7.630 1.00 82.00 134 VAL A C 1
ATOM 1057 O O . VAL A 1 134 ? 8.159 7.400 8.262 1.00 82.00 134 VAL A O 1
ATOM 1060 N N . LYS A 1 135 ? 9.319 9.189 7.557 1.00 82.88 135 LYS A N 1
ATOM 1061 C CA . LYS A 1 135 ? 8.418 10.219 8.084 1.00 82.88 135 LYS A CA 1
ATOM 1062 C C . LYS A 1 135 ? 7.186 10.427 7.182 1.00 82.88 135 LYS A C 1
ATOM 1064 O O . LYS A 1 135 ? 6.167 10.863 7.694 1.00 82.88 135 LYS A O 1
ATOM 1069 N N . GLN A 1 136 ? 7.220 10.095 5.889 1.00 82.00 136 GLN A N 1
ATOM 1070 C CA . GLN A 1 136 ? 6.047 10.088 5.008 1.00 82.00 136 GLN A CA 1
ATOM 1071 C C . GLN A 1 136 ? 5.136 8.936 5.383 1.00 82.00 136 GLN A C 1
ATOM 1073 O O . GLN A 1 136 ? 4.000 9.223 5.703 1.00 82.00 136 GLN A O 1
ATOM 1078 N N . CYS A 1 137 ? 5.634 7.700 5.476 1.00 87.50 137 CYS A N 1
ATOM 1079 C CA . CYS A 1 137 ? 4.840 6.566 5.955 1.00 87.50 137 CYS A CA 1
ATOM 1080 C C . CYS A 1 137 ? 4.316 6.810 7.382 1.00 87.50 137 CYS A C 1
ATOM 1082 O O . CYS A 1 137 ? 3.148 6.560 7.652 1.00 87.50 137 CYS A O 1
ATOM 1084 N N . GLU A 1 138 ? 5.132 7.382 8.285 1.00 91.25 138 GLU A N 1
ATOM 1085 C CA . GLU A 1 138 ? 4.641 7.839 9.596 1.00 91.25 138 GLU A CA 1
ATOM 1086 C C . GLU A 1 138 ? 3.515 8.873 9.452 1.00 91.25 138 GLU A C 1
ATOM 1088 O O . GLU A 1 138 ? 2.480 8.734 10.093 1.00 91.25 138 GLU A O 1
ATOM 1093 N N . THR A 1 139 ? 3.708 9.927 8.654 1.00 88.50 139 THR A N 1
ATOM 1094 C CA . THR A 1 139 ? 2.717 11.008 8.543 1.00 88.50 139 THR A CA 1
ATOM 1095 C C . THR A 1 139 ? 1.464 10.544 7.806 1.00 88.50 139 THR A C 1
ATOM 1097 O O . THR A 1 139 ? 0.392 11.033 8.124 1.00 88.50 139 THR A O 1
ATOM 1100 N N . ASP A 1 140 ? 1.570 9.583 6.890 1.00 87.62 140 ASP A N 1
ATOM 1101 C CA . ASP A 1 140 ? 0.442 8.956 6.202 1.00 87.62 140 ASP A CA 1
ATOM 1102 C C . ASP A 1 140 ? -0.427 8.198 7.214 1.00 87.62 140 ASP A C 1
ATOM 1104 O O . ASP A 1 140 ? -1.559 8.586 7.483 1.00 87.62 140 ASP A O 1
ATOM 1108 N N . ILE A 1 141 ? 0.165 7.233 7.929 1.00 92.75 141 ILE A N 1
ATOM 1109 C CA . ILE A 1 141 ? -0.508 6.474 8.994 1.00 92.75 141 ILE A CA 1
ATOM 1110 C C . ILE A 1 141 ? -1.072 7.417 10.079 1.00 92.75 141 ILE A C 1
ATOM 1112 O O . ILE A 1 141 ? -2.205 7.240 10.528 1.00 92.75 141 ILE A O 1
ATOM 1116 N N . ARG A 1 142 ? -0.331 8.462 10.488 1.00 93.25 142 ARG A N 1
ATOM 1117 C CA . ARG A 1 142 ? -0.825 9.467 11.453 1.00 93.25 142 ARG A CA 1
ATOM 1118 C C . ARG A 1 142 ? -1.992 10.285 10.917 1.00 93.25 142 ARG A C 1
ATOM 1120 O O . ARG A 1 142 ? -2.934 10.508 11.670 1.00 93.25 142 ARG A O 1
ATOM 1127 N N . LYS A 1 143 ? -1.945 10.740 9.665 1.00 89.12 143 LYS A N 1
ATOM 1128 C CA . LYS A 1 143 ? -3.052 11.471 9.041 1.00 89.12 143 LYS A CA 1
ATOM 1129 C C . LYS A 1 143 ? -4.284 10.568 8.891 1.00 89.12 143 LYS A C 1
ATOM 1131 O O . LYS A 1 143 ? -5.379 11.046 9.156 1.00 89.12 143 LYS A O 1
ATOM 1136 N N . CYS A 1 144 ? -4.127 9.278 8.564 1.00 90.19 144 CYS A N 1
ATOM 1137 C CA . CYS A 1 144 ? -5.236 8.314 8.566 1.00 90.19 144 CYS A CA 1
ATOM 1138 C C . CYS A 1 144 ? -5.924 8.280 9.939 1.00 90.19 144 CYS A C 1
ATOM 1140 O O . CYS A 1 144 ? -7.137 8.459 10.031 1.00 90.19 144 CYS A O 1
ATOM 1142 N N . PHE A 1 145 ? -5.155 8.145 11.028 1.00 92.88 145 PHE A N 1
ATOM 1143 C CA . PHE A 1 145 ? -5.709 8.227 12.385 1.00 92.88 145 PHE A CA 1
ATOM 1144 C C . PHE A 1 145 ? -6.346 9.600 12.689 1.00 92.88 145 PHE A C 1
ATOM 1146 O O . PHE A 1 145 ? -7.399 9.653 13.318 1.00 92.88 145 PHE A O 1
ATOM 1153 N N . GLN A 1 146 ? -5.759 10.710 12.224 1.00 90.38 146 GLN A N 1
ATOM 1154 C CA . GLN A 1 146 ? -6.289 12.071 12.430 1.00 90.38 146 GLN A CA 1
ATOM 1155 C C . GLN A 1 146 ? -7.608 12.334 11.689 1.00 90.38 146 GLN A C 1
ATOM 1157 O O . GLN A 1 146 ? -8.467 13.030 12.225 1.00 90.38 146 GLN A O 1
ATOM 1162 N N . ALA A 1 147 ? -7.784 11.769 10.493 1.00 86.31 147 ALA A N 1
ATOM 1163 C CA . ALA A 1 147 ? -9.028 11.833 9.728 1.00 86.31 147 ALA A CA 1
ATOM 1164 C C . ALA A 1 147 ? -10.079 10.798 10.191 1.00 86.31 147 ALA A C 1
ATOM 1166 O O . ALA A 1 147 ? -11.207 10.815 9.704 1.00 86.31 147 ALA A O 1
ATOM 1167 N N . GLY A 1 148 ? -9.743 9.935 11.161 1.00 88.19 148 GLY A N 1
ATOM 1168 C CA . GLY A 1 148 ? -10.695 9.075 11.874 1.00 88.19 148 GLY A CA 1
ATOM 1169 C C . GLY A 1 148 ? -10.593 7.573 11.595 1.00 88.19 148 GLY A C 1
ATOM 1170 O O . GLY A 1 148 ? -11.493 6.833 11.990 1.00 88.19 148 GLY A O 1
ATOM 1171 N N . ALA A 1 149 ? -9.535 7.090 10.935 1.00 89.69 149 ALA A N 1
ATOM 1172 C CA . ALA A 1 149 ? -9.386 5.664 10.649 1.00 89.69 149 ALA A CA 1
ATOM 1173 C C . ALA A 1 149 ? -9.204 4.872 11.952 1.00 89.69 149 ALA A C 1
ATOM 1175 O O . ALA A 1 149 ? -8.279 5.126 12.718 1.00 89.69 149 ALA A O 1
ATOM 1176 N N . VAL A 1 150 ? -10.050 3.869 12.197 1.00 91.19 150 VAL A N 1
ATOM 1177 C CA . VAL A 1 150 ? -9.941 3.001 13.389 1.00 91.19 150 VAL A CA 1
ATOM 1178 C C . VAL A 1 150 ? -8.812 1.969 13.285 1.00 91.19 150 VAL A C 1
ATOM 1180 O O . VAL A 1 150 ? -8.529 1.257 14.249 1.00 91.19 150 VAL A O 1
ATOM 1183 N N . ARG A 1 151 ? -8.198 1.844 12.105 1.00 91.50 151 ARG A N 1
ATOM 1184 C CA . ARG A 1 151 ? -7.234 0.809 11.727 1.00 91.50 151 ARG A CA 1
ATOM 1185 C C . ARG A 1 151 ? -6.469 1.258 10.480 1.00 91.50 151 ARG A C 1
ATOM 1187 O O . ARG A 1 151 ? -7.046 1.928 9.630 1.00 91.50 151 ARG A O 1
ATOM 1194 N N . VAL A 1 152 ? -5.194 0.883 10.371 1.00 92.56 152 VAL A N 1
ATOM 1195 C CA . VAL A 1 152 ? -4.366 1.103 9.173 1.00 92.56 152 VAL A CA 1
ATOM 1196 C C . VAL A 1 152 ? -3.560 -0.164 8.882 1.00 92.56 152 VAL A C 1
ATOM 1198 O O . VAL A 1 152 ? -2.911 -0.700 9.782 1.00 92.56 152 VAL A O 1
ATOM 1201 N N . SER A 1 153 ? -3.600 -0.649 7.644 1.00 91.94 153 SER A N 1
ATOM 1202 C CA . SER A 1 153 ? -2.755 -1.736 7.141 1.00 91.94 153 SER A CA 1
ATOM 1203 C C . SER A 1 153 ? -1.501 -1.189 6.448 1.00 91.94 153 SER A C 1
ATOM 1205 O O . SER A 1 153 ? -1.482 -0.073 5.932 1.00 91.94 153 SER A O 1
ATOM 1207 N N . ILE A 1 154 ? -0.434 -1.986 6.454 1.00 92.25 154 ILE A N 1
ATOM 1208 C CA . ILE A 1 154 ? 0.765 -1.803 5.632 1.00 92.25 154 ILE A CA 1
ATOM 1209 C C . ILE A 1 154 ? 0.921 -3.074 4.801 1.00 92.25 154 ILE A C 1
ATOM 1211 O O . ILE A 1 154 ? 1.177 -4.140 5.366 1.00 92.25 154 ILE A O 1
ATOM 1215 N N . ASP A 1 155 ? 0.770 -2.979 3.484 1.00 91.50 155 ASP A N 1
ATOM 1216 C CA . ASP A 1 155 ? 0.968 -4.123 2.595 1.00 91.50 155 ASP A CA 1
ATOM 1217 C C . ASP A 1 155 ? 2.456 -4.443 2.434 1.00 91.50 155 ASP A C 1
ATOM 1219 O O . ASP A 1 155 ? 3.291 -3.561 2.229 1.00 91.50 155 ASP A O 1
ATOM 1223 N N . PHE A 1 156 ? 2.787 -5.726 2.566 1.00 92.00 156 PHE A N 1
ATOM 1224 C CA . PHE A 1 156 ? 4.149 -6.243 2.516 1.00 92.00 156 PHE A CA 1
ATOM 1225 C C . PHE A 1 156 ? 4.168 -7.598 1.787 1.00 92.00 156 PHE A C 1
ATOM 1227 O O . PHE A 1 156 ? 4.490 -8.656 2.345 1.00 92.00 156 PHE A O 1
ATOM 1234 N N . THR A 1 157 ? 3.786 -7.580 0.508 1.00 88.94 157 THR A N 1
ATOM 1235 C CA . THR A 1 157 ? 3.814 -8.761 -0.379 1.00 88.94 157 THR A CA 1
ATOM 1236 C C . THR A 1 157 ? 5.256 -9.148 -0.727 1.00 88.94 157 THR A C 1
ATOM 1238 O O . THR A 1 157 ? 5.590 -10.331 -0.870 1.00 88.94 157 THR A O 1
ATOM 1241 N N . GLU A 1 158 ? 6.146 -8.155 -0.746 1.00 88.38 158 GLU A N 1
ATOM 1242 C CA . GLU A 1 158 ? 7.587 -8.271 -0.940 1.00 88.38 158 GLU A CA 1
ATOM 1243 C C . GLU A 1 158 ? 8.238 -9.151 0.126 1.00 88.38 158 GLU A C 1
ATOM 1245 O O . GLU A 1 158 ? 9.232 -9.805 -0.168 1.00 88.38 158 GLU A O 1
ATOM 1250 N N . GLY A 1 159 ? 7.668 -9.242 1.333 1.00 90.12 159 GLY A N 1
ATOM 1251 C CA . GLY A 1 159 ? 8.165 -10.128 2.389 1.00 90.12 159 GLY A CA 1
ATOM 1252 C C . GLY A 1 159 ? 8.150 -11.601 1.981 1.00 90.12 159 GLY A C 1
ATOM 1253 O O . GLY A 1 159 ? 9.099 -12.331 2.267 1.00 90.12 159 GLY A O 1
ATOM 1254 N N . ARG A 1 160 ? 7.120 -12.030 1.237 1.00 92.06 160 ARG A N 1
ATOM 1255 C CA . ARG A 1 160 ? 7.032 -13.392 0.683 1.00 92.06 160 ARG A CA 1
ATOM 1256 C C . ARG A 1 160 ? 7.919 -13.542 -0.553 1.00 92.06 160 ARG A C 1
ATOM 1258 O O . ARG A 1 160 ? 8.569 -14.567 -0.723 1.00 92.06 160 ARG A O 1
ATOM 1265 N N . LEU A 1 161 ? 7.997 -12.512 -1.397 1.00 90.44 161 LEU A N 1
ATOM 1266 C CA . LEU A 1 161 ? 8.828 -12.523 -2.608 1.00 90.44 161 LEU A CA 1
ATOM 1267 C C . LEU A 1 161 ? 10.344 -12.500 -2.309 1.00 90.44 161 LEU A C 1
ATOM 1269 O O . LEU A 1 161 ? 11.115 -13.144 -3.017 1.00 90.44 161 LEU A O 1
ATOM 1273 N N . ALA A 1 162 ? 10.771 -11.863 -1.215 1.00 91.19 162 ALA A N 1
ATOM 1274 C CA . ALA A 1 162 ? 12.160 -11.811 -0.737 1.00 91.19 162 ALA A CA 1
ATOM 1275 C C . ALA A 1 162 ? 12.751 -13.177 -0.338 1.00 91.19 162 ALA A C 1
ATOM 1277 O O . ALA A 1 162 ? 13.954 -13.277 -0.103 1.00 91.19 162 ALA A O 1
ATOM 1278 N N . LEU A 1 163 ? 11.912 -14.212 -0.248 1.00 92.12 163 LEU A N 1
ATOM 1279 C CA . LEU A 1 163 ? 12.293 -15.595 0.044 1.00 92.12 163 LEU A CA 1
ATOM 1280 C C . LEU A 1 163 ? 12.315 -16.486 -1.214 1.00 92.12 163 LEU A C 1
ATOM 1282 O O . LEU A 1 163 ? 12.687 -17.653 -1.117 1.00 92.12 163 LEU A O 1
ATOM 1286 N N . ARG A 1 164 ? 11.925 -15.963 -2.389 1.00 90.88 164 ARG A N 1
ATOM 1287 C CA . ARG A 1 164 ? 11.760 -16.753 -3.624 1.00 90.88 164 ARG A CA 1
ATOM 1288 C C . ARG A 1 164 ? 13.080 -17.135 -4.302 1.00 90.88 164 ARG A C 1
ATOM 1290 O O . ARG A 1 164 ? 13.133 -18.183 -4.936 1.00 90.88 164 ARG A O 1
ATOM 1297 N N . ASN A 1 165 ? 14.129 -16.314 -4.167 1.00 88.81 165 ASN A N 1
ATOM 1298 C CA . ASN A 1 165 ? 15.436 -16.519 -4.815 1.00 88.81 165 ASN A CA 1
ATOM 1299 C C . ASN A 1 165 ? 15.327 -16.808 -6.334 1.00 88.81 165 ASN A C 1
ATOM 1301 O O . ASN A 1 165 ? 15.932 -17.741 -6.865 1.00 88.81 165 ASN A O 1
ATOM 1305 N N . ASP A 1 166 ? 14.514 -16.012 -7.030 1.00 85.94 166 ASP A N 1
ATOM 1306 C CA . ASP A 1 166 ? 14.259 -16.120 -8.466 1.00 85.94 166 ASP A CA 1
ATOM 1307 C C . ASP A 1 166 ? 15.350 -15.388 -9.261 1.00 85.94 166 ASP A C 1
ATOM 1309 O O . ASP A 1 166 ? 15.493 -14.166 -9.181 1.00 85.94 166 ASP A O 1
ATOM 1313 N N . SER A 1 167 ? 16.101 -16.123 -10.082 1.00 86.38 167 SER A N 1
ATOM 1314 C CA . SER A 1 167 ? 17.174 -15.567 -10.917 1.00 86.38 167 SER A CA 1
ATOM 1315 C C . SER A 1 167 ? 16.685 -14.577 -11.983 1.00 86.38 167 SER A C 1
ATOM 1317 O O . SER A 1 167 ? 17.484 -13.785 -12.482 1.00 86.38 167 SER A O 1
ATOM 1319 N N . ARG A 1 168 ? 15.384 -14.572 -12.307 1.00 84.06 168 ARG A N 1
ATOM 1320 C CA . ARG A 1 168 ? 14.742 -13.574 -13.181 1.00 84.06 168 ARG A CA 1
ATOM 1321 C C . ARG A 1 168 ? 14.511 -12.241 -12.467 1.00 84.06 168 ARG A C 1
ATOM 1323 O O . ARG A 1 168 ? 14.400 -11.213 -13.128 1.00 84.06 168 ARG A O 1
ATOM 1330 N N . ASN A 1 169 ? 14.454 -12.249 -11.134 1.00 81.31 169 ASN A N 1
ATOM 1331 C CA . ASN A 1 169 ? 14.223 -11.080 -10.287 1.00 81.31 169 ASN A CA 1
ATOM 1332 C C . ASN A 1 169 ? 15.328 -10.986 -9.208 1.00 81.31 169 ASN A C 1
ATOM 1334 O O . ASN A 1 169 ? 15.071 -11.286 -8.036 1.00 81.31 169 ASN A O 1
ATOM 1338 N N . PRO A 1 170 ? 16.575 -10.610 -9.578 1.00 82.56 170 PRO A N 1
ATOM 1339 C CA . PRO A 1 170 ? 17.774 -10.947 -8.801 1.00 82.56 170 PRO A CA 1
ATOM 1340 C C . PRO A 1 170 ? 17.803 -10.462 -7.347 1.00 82.56 170 PRO A C 1
ATOM 1342 O O . PRO A 1 170 ? 18.408 -11.122 -6.507 1.00 82.56 170 PRO A O 1
ATOM 1345 N N . TRP A 1 171 ? 17.111 -9.365 -7.012 1.00 82.50 171 TRP A N 1
ATOM 1346 C CA . TRP A 1 171 ? 17.046 -8.869 -5.629 1.00 82.50 171 TRP A CA 1
ATOM 1347 C C . TRP A 1 171 ? 16.434 -9.884 -4.653 1.00 82.50 171 TRP A C 1
ATOM 1349 O O . TRP A 1 171 ? 16.744 -9.860 -3.464 1.00 82.50 171 TRP A O 1
ATOM 1359 N N . THR A 1 172 ? 15.611 -10.816 -5.144 1.00 86.62 172 THR A N 1
ATOM 1360 C CA . THR A 1 172 ? 15.034 -11.899 -4.331 1.00 86.62 172 THR A CA 1
ATOM 1361 C C . THR A 1 172 ? 16.077 -12.922 -3.858 1.00 86.62 172 THR A C 1
ATOM 1363 O O . THR A 1 172 ? 15.788 -13.695 -2.949 1.00 86.62 172 THR A O 1
ATOM 1366 N N . GLY A 1 173 ? 17.292 -12.914 -4.424 1.00 85.19 173 GLY A N 1
ATOM 1367 C CA . GLY A 1 173 ? 18.449 -13.678 -3.937 1.00 85.19 173 GLY A CA 1
ATOM 1368 C C . GLY A 1 173 ? 19.340 -12.922 -2.939 1.00 85.19 173 GLY A C 1
ATOM 1369 O O . GLY A 1 173 ? 20.125 -13.542 -2.222 1.00 85.19 173 GLY A O 1
ATOM 1370 N N . GLU A 1 174 ? 19.184 -11.599 -2.815 1.00 85.50 174 GLU A N 1
ATOM 1371 C CA . GLU A 1 174 ? 20.004 -10.735 -1.942 1.00 85.50 174 GLU A CA 1
ATOM 1372 C C . GLU A 1 174 ? 19.616 -10.825 -0.447 1.00 85.50 174 GLU A C 1
ATOM 1374 O O . GLU A 1 174 ? 20.184 -10.133 0.396 1.00 85.50 174 GLU A O 1
ATOM 1379 N N . ARG A 1 175 ? 18.660 -11.703 -0.092 1.00 85.38 175 ARG A N 1
ATOM 1380 C CA . ARG A 1 175 ? 18.187 -11.973 1.286 1.00 85.38 175 ARG A CA 1
ATOM 1381 C C . ARG A 1 175 ? 17.687 -10.724 2.033 1.00 85.38 175 ARG A C 1
ATOM 1383 O O . ARG A 1 175 ? 17.880 -10.581 3.237 1.00 85.38 175 ARG A O 1
ATOM 1390 N N . LEU A 1 176 ? 16.992 -9.832 1.327 1.00 85.69 176 LEU A N 1
ATOM 1391 C CA . LEU A 1 176 ? 16.557 -8.523 1.841 1.00 85.69 176 LEU A CA 1
ATOM 1392 C C . LEU A 1 176 ? 15.443 -8.557 2.910 1.00 85.69 176 LEU A C 1
ATOM 1394 O O . LEU A 1 176 ? 15.052 -7.496 3.395 1.00 85.69 176 LEU A O 1
ATOM 1398 N N . LEU A 1 177 ? 14.941 -9.730 3.317 1.00 90.88 177 LEU A N 1
ATOM 1399 C CA . LEU A 1 177 ? 13.857 -9.837 4.304 1.00 90.88 177 LEU A CA 1
ATOM 1400 C C . LEU A 1 177 ? 14.200 -9.135 5.632 1.00 90.88 177 LEU A C 1
ATOM 1402 O O . LEU A 1 177 ? 13.381 -8.371 6.135 1.00 90.88 177 LEU A O 1
ATOM 1406 N N . ASP A 1 178 ? 15.417 -9.311 6.160 1.00 87.38 178 ASP A N 1
ATOM 1407 C CA . ASP A 1 178 ? 15.862 -8.623 7.384 1.00 87.38 178 ASP A CA 1
ATOM 1408 C C . ASP A 1 178 ? 15.822 -7.093 7.245 1.00 87.38 178 ASP A C 1
ATOM 1410 O O . ASP A 1 178 ? 15.356 -6.394 8.146 1.00 87.38 178 ASP A O 1
ATOM 1414 N N . PHE A 1 179 ? 16.255 -6.573 6.093 1.00 84.69 179 PHE A N 1
ATOM 1415 C CA . PHE A 1 179 ? 16.235 -5.143 5.786 1.00 84.69 179 PHE A CA 1
ATOM 1416 C C . PHE A 1 179 ? 14.802 -4.602 5.678 1.00 84.69 179 PHE A C 1
ATOM 1418 O O . PHE A 1 179 ? 14.503 -3.533 6.210 1.00 84.69 179 PHE A O 1
ATOM 1425 N N . PHE A 1 180 ? 13.885 -5.345 5.052 1.00 89.75 180 PHE A N 1
ATOM 1426 C CA . PHE A 1 180 ? 12.478 -4.950 4.976 1.00 89.75 180 PHE A CA 1
ATOM 1427 C C . PHE A 1 180 ? 11.769 -5.014 6.338 1.00 89.75 180 PHE A C 1
ATOM 1429 O O . PHE A 1 180 ? 10.948 -4.145 6.640 1.00 89.75 180 PHE A O 1
ATOM 1436 N N . LEU A 1 181 ? 12.102 -5.991 7.189 1.00 90.38 181 LEU A N 1
ATOM 1437 C CA . LEU A 1 181 ? 11.604 -6.070 8.567 1.00 90.38 181 LEU A CA 1
ATOM 1438 C C . LEU A 1 181 ? 12.149 -4.920 9.430 1.00 90.38 181 LEU A C 1
ATOM 1440 O O . LEU A 1 181 ? 11.399 -4.360 10.231 1.00 90.38 181 LEU A O 1
ATOM 1444 N N . GLU A 1 182 ? 13.414 -4.515 9.255 1.00 87.75 182 GLU A N 1
ATOM 1445 C CA . GLU A 1 182 ? 13.969 -3.308 9.888 1.00 87.75 182 GLU A CA 1
ATOM 1446 C C . GLU A 1 182 ? 13.250 -2.043 9.397 1.00 87.75 182 GLU A C 1
ATOM 1448 O O . GLU A 1 182 ? 12.840 -1.213 10.208 1.00 87.75 182 GLU A O 1
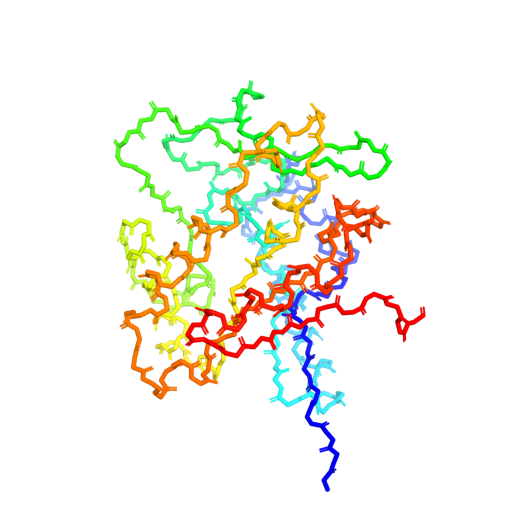ATOM 1453 N N . LEU A 1 183 ? 13.053 -1.898 8.083 1.00 86.12 183 LEU A N 1
ATOM 1454 C CA . LEU A 1 183 ? 12.430 -0.719 7.477 1.00 86.12 183 LEU A CA 1
ATOM 1455 C C . LEU A 1 183 ? 10.976 -0.534 7.936 1.00 86.12 183 LEU A C 1
ATOM 1457 O O . LEU A 1 183 ? 10.604 0.568 8.344 1.00 86.12 183 LEU A O 1
ATOM 1461 N N . ASN A 1 184 ? 10.186 -1.612 7.961 1.00 91.38 184 ASN A N 1
ATOM 1462 C CA . ASN A 1 184 ? 8.836 -1.608 8.532 1.00 91.38 184 ASN A CA 1
ATOM 1463 C C . ASN A 1 184 ? 8.868 -1.248 10.022 1.00 91.38 184 ASN A C 1
ATOM 1465 O O . ASN A 1 184 ? 8.180 -0.321 10.458 1.00 91.38 184 ASN A O 1
ATOM 1469 N N . ASN A 1 185 ? 9.736 -1.892 10.807 1.00 92.44 185 ASN A N 1
ATOM 1470 C CA . ASN A 1 185 ? 9.898 -1.559 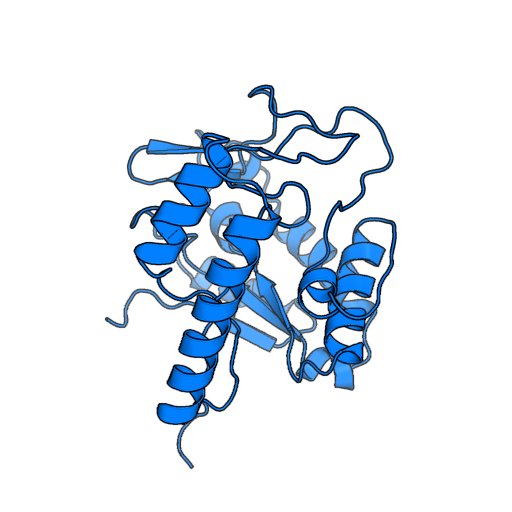12.221 1.00 92.44 185 ASN A CA 1
ATOM 1471 C C . ASN A 1 185 ? 10.365 -0.112 12.452 1.00 92.44 185 ASN A C 1
ATOM 1473 O O . ASN A 1 185 ? 10.022 0.468 13.478 1.00 92.44 185 ASN A O 1
ATOM 1477 N N . ARG A 1 186 ? 11.095 0.519 11.527 1.00 89.75 186 ARG A N 1
ATOM 1478 C CA . ARG A 1 186 ? 11.485 1.940 11.613 1.00 89.75 186 ARG A CA 1
ATOM 1479 C C . ARG A 1 186 ? 10.330 2.911 11.386 1.00 89.75 186 ARG A C 1
ATOM 1481 O O . ARG A 1 186 ? 10.437 4.051 11.834 1.00 89.75 186 ARG A O 1
ATOM 1488 N N . VAL A 1 187 ? 9.238 2.474 10.758 1.00 91.75 187 VAL A N 1
ATOM 1489 C CA . VAL A 1 187 ? 7.960 3.203 10.718 1.00 91.75 187 VAL A CA 1
ATOM 1490 C C . VAL A 1 187 ? 7.142 2.871 11.969 1.00 91.75 187 VAL A C 1
ATOM 1492 O O . VAL A 1 187 ? 6.826 3.769 12.748 1.00 91.75 187 VAL A O 1
ATOM 1495 N N . ILE A 1 188 ? 6.883 1.584 12.225 1.00 94.69 188 ILE A N 1
ATOM 1496 C CA . ILE A 1 188 ? 6.039 1.090 13.330 1.00 94.69 188 ILE A CA 1
ATOM 1497 C C . ILE A 1 188 ? 6.545 1.571 14.702 1.00 94.69 188 ILE A C 1
ATOM 1499 O O . ILE A 1 188 ? 5.750 1.964 15.556 1.00 94.69 188 ILE A O 1
ATOM 1503 N N . ASN A 1 189 ? 7.865 1.631 14.927 1.00 93.50 189 ASN A N 1
ATOM 1504 C CA . ASN A 1 189 ? 8.421 2.071 16.212 1.00 93.50 189 ASN A CA 1
ATOM 1505 C C . ASN A 1 189 ? 8.208 3.557 16.537 1.00 93.50 189 ASN A C 1
ATOM 1507 O O . ASN A 1 189 ? 8.488 3.975 17.65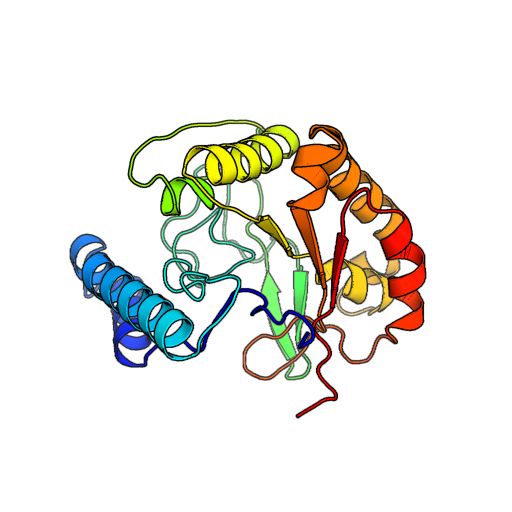9 1.00 93.50 189 ASN A O 1
ATOM 1511 N N . ARG A 1 190 ? 7.697 4.351 15.593 1.00 94.12 190 ARG A N 1
ATOM 1512 C CA . ARG A 1 190 ? 7.373 5.771 15.798 1.00 94.12 190 ARG A CA 1
ATOM 1513 C C . ARG A 1 190 ? 6.012 5.947 16.490 1.00 94.12 190 ARG A C 1
ATOM 1515 O O . ARG A 1 190 ? 5.720 7.022 17.004 1.00 94.12 190 ARG A O 1
ATOM 1522 N N . PHE A 1 191 ? 5.217 4.882 16.563 1.00 96.19 191 PHE A N 1
ATOM 1523 C CA . PHE A 1 191 ? 3.904 4.832 17.202 1.00 96.19 191 PHE A CA 1
ATOM 1524 C C . PHE A 1 191 ? 3.988 4.257 18.625 1.00 96.19 191 PHE A C 1
ATOM 1526 O O . PHE A 1 191 ? 4.862 3.441 18.940 1.00 96.19 191 PHE A O 1
ATOM 1533 N N . THR A 1 192 ? 3.076 4.669 19.500 1.00 95.38 192 THR A N 1
ATOM 1534 C CA . THR A 1 192 ? 2.892 4.114 20.850 1.00 95.38 192 THR A CA 1
ATOM 1535 C C . THR A 1 192 ? 2.351 2.684 20.804 1.00 95.38 192 THR A C 1
ATOM 1537 O O . THR A 1 192 ? 1.805 2.244 19.795 1.00 95.38 192 THR A O 1
ATOM 1540 N N . ALA A 1 193 ? 2.459 1.943 21.911 1.00 93.31 193 ALA A N 1
ATOM 1541 C CA . ALA A 1 193 ? 1.903 0.589 22.003 1.00 93.31 193 ALA A CA 1
ATOM 1542 C C . ALA A 1 193 ? 0.375 0.540 21.781 1.00 93.31 193 ALA A C 1
ATOM 1544 O O . ALA A 1 193 ? -0.131 -0.470 21.302 1.00 93.31 193 ALA A O 1
ATOM 1545 N N . VAL A 1 194 ? -0.343 1.631 22.084 1.00 92.81 194 VAL A N 1
ATOM 1546 C CA . VAL A 1 194 ? -1.785 1.755 21.821 1.00 92.81 194 VAL A CA 1
ATOM 1547 C C . VAL A 1 194 ? -2.036 1.922 20.322 1.00 92.81 194 VAL A C 1
ATOM 1549 O O . VAL A 1 194 ? -2.740 1.106 19.743 1.00 92.81 194 VAL A O 1
ATOM 1552 N N . GLU A 1 195 ? -1.400 2.901 19.666 1.00 94.56 195 GLU A N 1
ATOM 1553 C CA . GLU A 1 195 ? -1.513 3.097 18.207 1.00 94.56 195 GLU A CA 1
ATOM 1554 C C . GLU A 1 195 ? -1.140 1.822 17.422 1.00 94.56 195 GLU A C 1
ATOM 1556 O O . GLU A 1 195 ? -1.827 1.455 16.473 1.00 94.56 195 GLU A O 1
ATOM 1561 N N . ARG A 1 196 ? -0.098 1.090 17.847 1.00 94.69 196 ARG A N 1
ATOM 1562 C CA . ARG A 1 196 ? 0.336 -0.166 17.201 1.00 94.69 196 ARG A CA 1
ATOM 1563 C C . ARG A 1 196 ? -0.701 -1.288 17.239 1.00 94.69 196 ARG A C 1
ATOM 1565 O O . ARG A 1 196 ? -0.698 -2.111 16.333 1.00 94.69 196 ARG A O 1
ATOM 1572 N N . ALA A 1 197 ? -1.612 -1.317 18.214 1.00 91.81 197 ALA A N 1
ATOM 1573 C CA . ALA A 1 197 ? -2.720 -2.281 18.218 1.00 91.81 197 ALA A CA 1
ATOM 1574 C C . ALA A 1 197 ? -3.713 -2.051 17.056 1.00 91.81 197 ALA A C 1
ATOM 1576 O O . ALA A 1 197 ? -4.484 -2.944 16.706 1.00 91.81 197 ALA A O 1
ATOM 1577 N N . HIS A 1 198 ? -3.661 -0.870 16.431 1.00 93.31 198 HIS A N 1
ATOM 1578 C CA . HIS A 1 198 ? -4.469 -0.481 15.278 1.00 93.31 198 HIS A CA 1
ATOM 1579 C C . HIS A 1 198 ? -3.672 -0.468 13.957 1.00 93.31 198 HIS A C 1
ATOM 1581 O O . HIS A 1 198 ? -4.280 -0.334 12.896 1.00 93.31 198 HIS A O 1
ATOM 1587 N N . ILE A 1 199 ? -2.348 -0.688 13.992 1.00 94.56 199 ILE A N 1
ATOM 1588 C CA . ILE A 1 199 ? -1.492 -0.848 12.803 1.00 94.56 199 ILE A CA 1
ATOM 1589 C C . ILE A 1 199 ? -1.273 -2.340 12.528 1.00 94.56 199 ILE A C 1
ATOM 1591 O O . ILE A 1 199 ? -0.710 -3.050 13.363 1.00 94.56 199 ILE A O 1
ATOM 1595 N N . GLY A 1 200 ? -1.704 -2.809 11.358 1.00 92.81 200 GLY A N 1
ATOM 1596 C CA . GLY A 1 200 ? -1.484 -4.176 10.879 1.00 92.81 200 GLY A CA 1
ATOM 1597 C C . GLY A 1 200 ? -0.452 -4.223 9.758 1.00 92.81 200 GLY A C 1
ATOM 1598 O O . GLY A 1 200 ? -0.306 -3.256 9.015 1.00 92.81 200 GLY A O 1
ATOM 1599 N N . VAL A 1 201 ? 0.236 -5.354 9.597 1.00 93.12 201 VAL A N 1
ATOM 1600 C CA . VAL A 1 201 ? 1.041 -5.637 8.396 1.00 93.12 201 VAL A CA 1
ATOM 1601 C C . VAL A 1 201 ? 0.405 -6.791 7.632 1.00 93.12 201 VAL A C 1
ATOM 1603 O O . VAL A 1 201 ? 0.208 -7.874 8.191 1.00 93.12 201 VAL A O 1
ATOM 1606 N N . HIS A 1 202 ? 0.078 -6.553 6.364 1.00 92.56 202 HIS A N 1
ATOM 1607 C CA . HIS A 1 202 ? -0.524 -7.534 5.474 1.00 92.56 202 HIS A CA 1
ATOM 1608 C C . HIS A 1 202 ? 0.526 -8.264 4.629 1.00 92.56 202 HIS A C 1
ATOM 1610 O O . HIS A 1 202 ? 1.516 -7.677 4.200 1.00 92.56 202 HIS A O 1
ATOM 1616 N N . THR A 1 203 ? 0.309 -9.551 4.351 1.00 91.00 203 THR A N 1
ATOM 1617 C CA . THR A 1 203 ? 1.071 -10.270 3.324 1.00 91.00 203 THR A CA 1
ATOM 1618 C C . THR A 1 203 ? 0.225 -11.328 2.607 1.00 91.00 203 THR A C 1
ATOM 1620 O O . THR A 1 203 ? -0.653 -11.968 3.197 1.00 91.00 203 THR A O 1
ATOM 1623 N N . CYS A 1 204 ? 0.505 -11.532 1.320 1.00 90.31 204 CYS A N 1
ATOM 1624 C CA . CYS A 1 204 ? -0.229 -12.412 0.407 1.00 90.31 204 CYS A CA 1
ATOM 1625 C C . CYS A 1 204 ? 0.726 -12.989 -0.673 1.00 90.31 204 CYS A C 1
ATOM 1627 O O . CYS A 1 204 ? 1.927 -12.706 -0.636 1.00 90.31 204 CYS A O 1
ATOM 1629 N N . PRO A 1 205 ? 0.247 -13.790 -1.648 1.00 88.75 205 PRO A N 1
ATOM 1630 C CA . PRO A 1 205 ? 1.050 -14.247 -2.795 1.00 88.75 205 PRO A CA 1
ATOM 1631 C C . PRO A 1 205 ? 1.508 -13.143 -3.769 1.00 88.75 205 PRO A C 1
ATOM 1633 O O . PRO A 1 205 ? 2.224 -13.453 -4.723 1.00 88.75 205 PRO A O 1
ATOM 1636 N N . GLY A 1 206 ? 1.037 -11.903 -3.579 1.00 85.75 206 GLY A N 1
ATOM 1637 C CA . GLY A 1 206 ? 1.166 -10.787 -4.517 1.00 85.75 206 GLY A CA 1
ATOM 1638 C C . GLY A 1 206 ? 0.425 -11.052 -5.820 1.00 85.75 206 GLY A C 1
ATOM 1639 O O . GLY A 1 206 ? 1.016 -11.584 -6.758 1.00 85.75 206 GLY A O 1
ATOM 1640 N N . GLY A 1 207 ? -0.872 -10.736 -5.847 1.00 84.00 207 GLY A N 1
ATOM 1641 C CA . GLY A 1 207 ? -1.753 -10.990 -6.987 1.00 84.00 207 GLY A CA 1
ATOM 1642 C C . GLY A 1 207 ? -1.916 -9.781 -7.913 1.00 84.00 207 GLY A C 1
ATOM 1643 O O . GLY A 1 207 ? -2.117 -8.670 -7.434 1.00 84.00 207 GLY A O 1
ATOM 1644 N N . ASP A 1 208 ? -1.872 -10.009 -9.225 1.00 82.12 208 ASP A N 1
ATOM 1645 C CA . ASP A 1 208 ? -2.276 -9.062 -10.274 1.00 82.12 208 ASP A CA 1
ATOM 1646 C C . ASP A 1 208 ? -2.750 -9.864 -11.504 1.00 82.12 208 ASP A C 1
ATOM 1648 O O . ASP A 1 208 ? -2.184 -10.911 -11.810 1.00 82.12 208 ASP A O 1
ATOM 1652 N N . TRP A 1 209 ? -3.808 -9.410 -12.181 1.00 79.56 209 TRP A N 1
ATOM 1653 C CA . TRP A 1 209 ? -4.460 -10.090 -13.323 1.00 79.56 209 TRP A CA 1
ATOM 1654 C C . TRP A 1 209 ? -4.641 -11.618 -13.152 1.00 79.56 209 TRP A C 1
ATOM 1656 O O . TRP A 1 209 ? -4.221 -12.400 -14.002 1.00 79.56 209 TRP A O 1
ATOM 1666 N N . ASP A 1 210 ? -5.241 -12.042 -12.032 1.00 80.00 210 ASP A N 1
ATOM 1667 C CA . ASP A 1 210 ? -5.463 -13.453 -11.642 1.00 80.00 210 ASP A CA 1
ATOM 1668 C C . ASP A 1 210 ? -4.184 -14.328 -11.586 1.00 80.00 210 ASP A C 1
ATOM 1670 O O . ASP A 1 210 ? -4.237 -15.557 -11.530 1.00 80.00 210 ASP A O 1
ATOM 1674 N N . SER A 1 211 ? -3.017 -13.683 -11.551 1.00 82.81 211 SER A N 1
ATOM 1675 C CA . SER A 1 211 ? -1.678 -14.268 -11.534 1.00 82.81 211 SER A CA 1
ATOM 1676 C C . SER A 1 211 ? -0.929 -13.837 -10.270 1.00 82.81 211 SER A C 1
ATOM 1678 O O . SER A 1 211 ? -1.251 -12.819 -9.662 1.00 82.81 211 SER A O 1
ATOM 1680 N N . THR A 1 212 ? 0.077 -14.600 -9.833 1.00 88.00 212 THR A N 1
ATOM 1681 C CA . THR A 1 212 ? 0.759 -14.364 -8.542 1.00 88.00 212 THR A CA 1
ATOM 1682 C C . THR A 1 212 ? 2.277 -14.365 -8.652 1.00 88.00 212 THR A C 1
ATOM 1684 O O . THR A 1 212 ? 2.839 -15.204 -9.362 1.00 88.00 212 THR A O 1
ATOM 1687 N N . HIS A 1 213 ? 2.953 -13.506 -7.885 1.00 86.81 213 HIS A N 1
ATOM 1688 C CA . HIS A 1 213 ? 4.413 -13.386 -7.912 1.00 86.81 213 HIS A CA 1
ATOM 1689 C C . HIS A 1 213 ? 5.171 -14.263 -6.894 1.00 86.81 213 HIS A C 1
ATOM 1691 O O . HIS A 1 213 ? 6.389 -14.388 -7.012 1.00 86.81 213 HIS A O 1
ATOM 1697 N N . SER A 1 214 ? 4.511 -14.849 -5.885 1.00 90.12 214 SER A N 1
ATOM 1698 C CA . SER A 1 214 ? 5.180 -15.679 -4.856 1.00 90.12 214 SER A CA 1
ATOM 1699 C C . SER A 1 214 ? 4.311 -16.775 -4.205 1.00 90.12 214 SER A C 1
ATOM 1701 O O . SER A 1 214 ? 4.600 -17.210 -3.089 1.00 90.12 214 SER A O 1
ATOM 1703 N N . LEU A 1 215 ? 3.257 -17.257 -4.880 1.00 90.25 215 LEU A N 1
ATOM 1704 C CA . LEU A 1 215 ? 2.406 -18.362 -4.388 1.00 90.25 215 LEU A CA 1
ATOM 1705 C C . LEU A 1 215 ? 3.186 -19.669 -4.139 1.00 90.25 215 LEU A C 1
ATOM 1707 O O . LEU A 1 215 ? 2.823 -20.453 -3.268 1.00 90.25 215 LEU A O 1
ATOM 1711 N N . ASP A 1 216 ? 4.282 -19.866 -4.866 1.00 90.19 216 ASP A N 1
ATOM 1712 C CA . ASP A 1 216 ? 5.222 -20.984 -4.768 1.00 90.19 216 ASP A CA 1
ATOM 1713 C C . ASP A 1 216 ? 6.147 -20.938 -3.536 1.00 90.19 216 ASP A C 1
ATOM 1715 O O . ASP A 1 216 ? 6.823 -21.923 -3.245 1.00 90.19 216 ASP A O 1
ATOM 1719 N N . VAL A 1 217 ? 6.176 -19.831 -2.786 1.00 90.56 217 VAL A N 1
ATOM 1720 C CA . VAL A 1 217 ? 6.977 -19.690 -1.557 1.00 90.56 217 VAL A CA 1
ATOM 1721 C C . VAL A 1 217 ? 6.162 -20.146 -0.336 1.00 90.56 217 VAL A C 1
ATOM 1723 O O . VAL A 1 217 ? 5.152 -19.502 -0.044 1.00 90.56 217 VAL A O 1
ATOM 1726 N N . PRO A 1 218 ? 6.571 -21.179 0.428 1.00 90.19 218 PRO A N 1
ATOM 1727 C CA . PRO A 1 218 ? 5.817 -21.646 1.596 1.00 90.19 218 PRO A CA 1
ATOM 1728 C C . PRO A 1 218 ? 5.697 -20.597 2.715 1.00 90.19 218 PRO A C 1
ATOM 1730 O O . PRO A 1 218 ? 6.666 -19.912 3.061 1.00 90.19 218 PRO A O 1
ATOM 1733 N N . TYR A 1 219 ? 4.506 -20.470 3.308 1.00 87.88 219 TYR A N 1
ATOM 1734 C CA . TYR A 1 219 ? 4.216 -19.440 4.315 1.00 87.88 219 TYR A CA 1
ATOM 1735 C C . TYR A 1 219 ? 5.033 -19.596 5.604 1.00 87.88 219 TYR A C 1
ATOM 1737 O O . TYR A 1 219 ? 5.409 -18.598 6.220 1.00 87.88 219 TYR A O 1
ATOM 1745 N N . GLU A 1 220 ? 5.370 -20.817 6.014 1.00 89.19 220 GLU A N 1
ATOM 1746 C CA . GLU A 1 220 ? 6.136 -21.111 7.230 1.00 89.19 220 GLU A CA 1
ATOM 1747 C C . GLU A 1 220 ? 7.598 -20.634 7.193 1.00 89.19 220 GLU A C 1
ATOM 1749 O O . GLU A 1 220 ? 8.288 -20.704 8.219 1.00 89.19 220 GLU A O 1
ATOM 1754 N N . LEU A 1 221 ? 8.071 -20.156 6.036 1.00 89.81 221 LEU A N 1
ATOM 1755 C CA . LEU A 1 221 ? 9.348 -19.455 5.881 1.00 89.81 221 LEU A CA 1
ATOM 1756 C C . LEU A 1 221 ? 9.239 -17.970 6.266 1.00 89.81 221 LEU A C 1
ATOM 1758 O O . LEU A 1 221 ? 10.188 -17.417 6.809 1.00 89.81 221 LEU A O 1
ATOM 1762 N N . LEU A 1 222 ? 8.082 -17.340 6.029 1.00 90.62 222 LEU A N 1
ATOM 1763 C CA . LEU A 1 222 ? 7.835 -15.926 6.330 1.00 90.62 222 LEU A CA 1
ATOM 1764 C C . LEU A 1 222 ? 7.200 -15.719 7.710 1.00 90.62 222 LEU A C 1
ATOM 1766 O O . LEU A 1 222 ? 7.610 -14.829 8.452 1.00 90.62 222 LEU A O 1
ATOM 1770 N N . LEU A 1 223 ? 6.204 -16.533 8.075 1.00 88.38 223 LEU A N 1
ATOM 1771 C CA . LEU A 1 223 ? 5.367 -16.304 9.262 1.00 88.38 223 LEU A CA 1
ATOM 1772 C C . LEU A 1 223 ? 6.170 -16.237 10.568 1.00 88.38 223 LEU A C 1
ATOM 1774 O O . LEU A 1 223 ? 5.840 -15.443 11.443 1.00 88.38 223 LEU A O 1
ATOM 1778 N N . LYS A 1 224 ? 7.248 -17.023 10.685 1.00 87.31 224 LYS A N 1
ATOM 1779 C CA . LYS A 1 224 ? 8.162 -16.997 11.842 1.00 87.31 224 LYS A CA 1
ATOM 1780 C C . LYS A 1 224 ? 8.839 -15.635 11.998 1.00 87.31 224 LYS A C 1
ATOM 1782 O O . LYS A 1 224 ? 8.933 -15.117 13.106 1.00 87.31 224 LYS A O 1
ATOM 1787 N N . GLU A 1 225 ? 9.241 -15.039 10.880 1.00 91.75 225 GLU A N 1
ATOM 1788 C CA . GLU A 1 225 ? 9.941 -13.759 10.843 1.00 91.75 225 GLU A CA 1
ATOM 1789 C C . GLU A 1 225 ? 8.987 -12.570 11.009 1.00 91.75 225 GLU A C 1
ATOM 1791 O O . GLU A 1 225 ? 9.373 -11.549 11.573 1.00 91.75 225 GLU A O 1
ATOM 1796 N N . MET A 1 226 ? 7.716 -12.699 10.610 1.00 90.06 226 MET A N 1
ATOM 1797 C CA . MET A 1 226 ? 6.714 -11.644 10.824 1.00 90.06 226 MET A CA 1
ATOM 1798 C C . MET A 1 226 ? 6.452 -11.345 12.307 1.00 90.06 226 MET A C 1
ATOM 1800 O O . MET A 1 226 ? 6.157 -10.202 12.640 1.00 90.06 226 MET A O 1
ATOM 1804 N N . PHE A 1 227 ? 6.648 -12.304 13.221 1.00 89.94 227 PHE A N 1
ATOM 1805 C CA . PHE A 1 227 ? 6.580 -12.047 14.672 1.00 89.94 227 PHE A CA 1
ATOM 1806 C C . PHE A 1 227 ? 7.683 -11.100 15.192 1.00 89.94 227 PHE A C 1
ATOM 1808 O O . PHE A 1 227 ? 7.655 -10.704 16.356 1.00 89.94 227 PHE A O 1
ATOM 1815 N N . ARG A 1 228 ? 8.641 -10.699 14.343 1.00 92.06 228 ARG A N 1
ATOM 1816 C CA . ARG A 1 228 ? 9.639 -9.653 14.627 1.00 92.06 228 ARG A CA 1
ATOM 1817 C C . ARG A 1 228 ? 9.109 -8.235 14.355 1.00 92.06 228 ARG A C 1
ATOM 1819 O O . ARG A 1 228 ? 9.833 -7.268 14.592 1.00 92.06 228 ARG A O 1
ATOM 1826 N N . LEU A 1 229 ? 7.890 -8.084 13.830 1.00 90.88 229 LEU A N 1
ATOM 1827 C CA . LEU A 1 229 ? 7.232 -6.795 13.598 1.00 90.88 229 LEU A CA 1
ATOM 1828 C C . LEU A 1 229 ? 6.506 -6.312 14.860 1.00 90.88 229 LEU A C 1
ATOM 1830 O O . LEU A 1 229 ? 5.842 -7.081 15.546 1.00 90.88 229 LEU A O 1
ATOM 1834 N N . GLY A 1 230 ? 6.581 -5.012 15.148 1.00 82.69 230 GLY A N 1
ATOM 1835 C CA . GLY A 1 230 ? 5.883 -4.385 16.279 1.00 82.69 230 GLY A CA 1
ATOM 1836 C C . GLY A 1 230 ? 4.371 -4.166 16.091 1.00 82.69 230 GLY A C 1
ATOM 1837 O O . GLY A 1 230 ? 3.850 -3.201 16.646 1.00 82.69 230 GLY A O 1
ATOM 1838 N N . SER A 1 231 ? 3.696 -4.985 15.284 1.00 85.06 231 SER A N 1
ATOM 1839 C CA . SER A 1 231 ? 2.305 -4.838 14.816 1.00 85.06 231 SER A CA 1
ATOM 1840 C C . SER A 1 231 ? 1.549 -6.169 14.913 1.00 85.06 231 SER A C 1
ATOM 1842 O O . SER A 1 231 ? 2.167 -7.217 15.097 1.00 85.06 231 SER A O 1
ATOM 1844 N N . TYR A 1 232 ? 0.224 -6.167 14.727 1.00 85.12 232 TYR A N 1
ATOM 1845 C CA . TYR A 1 232 ? -0.486 -7.419 14.417 1.00 85.12 232 TYR A CA 1
ATOM 1846 C C . TYR A 1 232 ? -0.332 -7.778 12.925 1.00 85.12 232 TYR A C 1
ATOM 1848 O O . TYR A 1 232 ? 0.163 -6.975 12.126 1.00 85.12 232 TYR A O 1
ATOM 1856 N N . LEU A 1 233 ? -0.708 -9.006 12.559 1.00 83.38 233 LEU A N 1
ATOM 1857 C CA . LEU A 1 233 ? -0.491 -9.583 11.228 1.00 83.38 233 LEU A CA 1
ATOM 1858 C C . LEU A 1 233 ? -1.825 -9.855 10.521 1.00 83.38 233 LEU A C 1
ATOM 1860 O O . LEU A 1 233 ? -2.752 -10.367 11.146 1.00 83.38 233 LEU A O 1
ATOM 1864 N N . ILE A 1 234 ? -1.896 -9.565 9.219 1.00 77.56 234 ILE A N 1
ATOM 1865 C CA . ILE A 1 234 ? -3.048 -9.843 8.347 1.00 77.56 234 ILE A CA 1
ATOM 1866 C C . ILE A 1 234 ? -2.576 -10.780 7.228 1.00 77.56 234 ILE A C 1
ATOM 1868 O O . ILE A 1 234 ? -1.806 -10.381 6.358 1.00 77.56 234 ILE A O 1
ATOM 1872 N N . ILE A 1 235 ? -3.016 -12.036 7.224 1.00 76.88 235 ILE A N 1
ATOM 1873 C CA . ILE A 1 235 ? -2.513 -13.049 6.282 1.00 76.88 235 ILE A CA 1
ATOM 1874 C C . ILE A 1 235 ? -3.583 -13.323 5.225 1.00 76.88 235 ILE A C 1
ATOM 1876 O O . ILE A 1 235 ? -4.638 -13.869 5.538 1.00 76.88 235 ILE A O 1
ATOM 1880 N N . GLY A 1 236 ? -3.308 -12.966 3.970 1.00 68.00 236 GLY A N 1
ATOM 1881 C CA . GLY A 1 236 ? -4.173 -13.313 2.841 1.00 68.00 236 G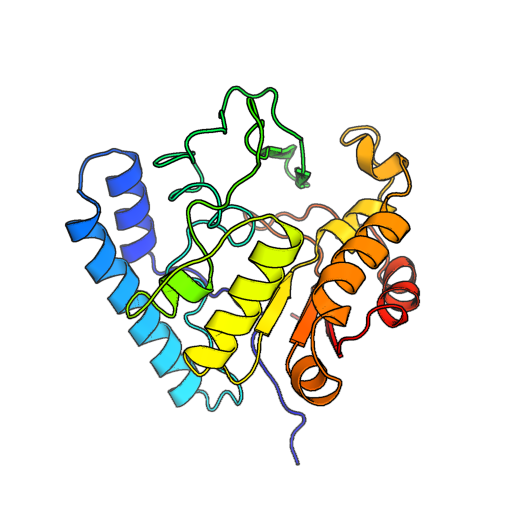LY A CA 1
ATOM 1882 C C . GLY A 1 236 ? -3.957 -14.766 2.434 1.00 68.00 236 GLY A C 1
ATOM 1883 O O . GLY A 1 236 ? -3.063 -15.036 1.638 1.00 68.00 236 GLY A O 1
ATOM 1884 N N . ILE A 1 237 ? -4.743 -15.689 2.996 1.00 64.75 237 ILE A N 1
ATOM 1885 C CA . ILE A 1 237 ? -4.675 -17.128 2.695 1.00 64.75 237 ILE A CA 1
ATOM 1886 C C . ILE A 1 237 ? -5.440 -17.405 1.385 1.00 64.75 237 ILE A C 1
ATOM 1888 O O . ILE A 1 237 ? -6.658 -17.237 1.373 1.00 64.75 237 ILE A O 1
ATOM 1892 N N . PRO A 1 238 ? -4.777 -17.844 0.296 1.00 57.72 238 PRO A N 1
ATOM 1893 C CA . PRO A 1 238 ? -5.442 -18.106 -0.985 1.00 57.72 238 PRO A CA 1
ATOM 1894 C C . PRO A 1 238 ? -6.145 -19.476 -1.044 1.00 57.72 238 PRO A C 1
ATOM 1896 O O . PRO A 1 238 ? -6.916 -19.729 -1.957 1.00 57.72 238 PRO A O 1
ATOM 1899 N N . GLU A 1 239 ? -5.874 -20.366 -0.088 1.00 48.72 239 GLU A N 1
ATOM 1900 C CA . GLU A 1 239 ? -6.226 -21.798 -0.115 1.00 48.72 239 GLU A CA 1
ATOM 1901 C C . GLU A 1 239 ? -7.586 -22.133 0.549 1.00 48.72 239 GLU A C 1
ATOM 1903 O O . GLU A 1 239 ? -7.797 -23.258 1.001 1.00 48.72 239 GLU A O 1
ATOM 1908 N N . LEU A 1 240 ? -8.501 -21.161 0.663 1.00 37.34 240 LEU A N 1
ATOM 1909 C CA . LEU A 1 240 ? -9.787 -21.301 1.377 1.00 37.34 240 LEU A CA 1
ATOM 1910 C C . LEU A 1 240 ? -11.038 -20.954 0.539 1.00 37.34 240 LEU A C 1
ATOM 1912 O O . LEU A 1 240 ? -12.113 -20.763 1.112 1.00 37.34 240 LEU A O 1
ATOM 1916 N N . LEU A 1 241 ? -10.913 -20.904 -0.793 1.00 34.53 241 LEU A N 1
ATOM 1917 C CA . LEU A 1 241 ? -12.012 -20.756 -1.762 1.00 34.53 241 LEU A CA 1
ATOM 1918 C C . LEU A 1 241 ? -11.854 -21.755 -2.920 1.00 34.53 241 LEU A C 1
ATOM 1920 O O . LEU A 1 241 ? -10.704 -21.922 -3.380 1.00 34.53 241 LEU A O 1
#